Protein AF-A0A8J4BTF6-F1 (afdb_monomer_lite)

InterPro domains:
  IPR001585 Transaldolase/Fructose-6-phosphate aldolase [PF00923] (63-242)
  IPR001585 Transaldolase/Fructose-6-phosphate aldolase [PTHR10683] (125-240)
  IPR013785 Aldolase-type TIM barrel [G3DSA:3.20.20.70] (57-247)
  IPR018225 Transaldolase, active site [PS01054] (84-92)

Sequence (286 aa):
MQHQRTHSSLMRKGPPSGILFSGWTRQRARCQPCRCERGYPVASNSGLKPFEKKADPFTNLRIFVDSANVTQWELCLSTNLFYGITTNPSILEKDGQRCTLSNLNRLCRIGKELGVREMQFQAWGDSAQSMVSVALDLFGMNPNLVVVKLPCTLEGFQAAALLRESAVRVTMTAMYTSSQVLLAQSVGAEYAAPYLGRMNDAYGNNQGYKEVVQMQRILTTQKARTRLLVASIRDAFTMASLAAEVRGQVDLYAGTRQTPPRRACLKLSRRLYPHSVPRYPKLLIV

Foldseek 3Di:
DDDDDDDDDDDDDDDDDDDDDDDPDDDDDDDDDDDDDDDDDPPPDPPPDPPPPPPPPDDLEAEEEEALALVVLLVQVVVVRHQAYEYECVRCVVNVHDPDLVRLLVSVVSCVVSVHQAYEYEFDDDALVNSLVRLCSQCVSDVRHYAYEFELDPRSLSNLLVCLPPSHAYEHPQDQALVSLVSCLVSVHQEYEYQLQVNCVVVPPSVSVVRLLSNLVVCVVVVGNYEYEYHNDQDVVSVVVCVVRRPGNYYYYQDQHQDDPDPVVVVVCCVVPVPPPDPDPRGPDD

Radius of gyration: 29.01 Å; chains: 1; bounding box: 66×74×108 Å

pLDDT: mean 74.39, std 26.27, range [27.22, 98.69]

Structure (mmCIF, N/CA/C/O backbone):
data_AF-A0A8J4BTF6-F1
#
_entry.id   AF-A0A8J4BTF6-F1
#
loop_
_atom_site.group_PDB
_atom_site.id
_atom_site.type_symbol
_atom_site.label_atom_id
_atom_site.label_alt_id
_atom_site.label_comp_id
_atom_site.label_asym_id
_atom_site.label_entity_id
_atom_site.label_seq_id
_atom_site.pdbx_PDB_ins_code
_atom_site.Cartn_x
_atom_site.Cartn_y
_atom_site.Cartn_z
_atom_site.occupancy
_atom_site.B_iso_or_equiv
_atom_site.auth_seq_id
_atom_site.auth_comp_id
_atom_site.auth_asym_id
_atom_site.auth_atom_id
_atom_site.pdbx_PDB_model_num
ATOM 1 N N . MET A 1 1 ? -5.190 34.855 -70.031 1.00 43.84 1 MET A N 1
ATOM 2 C CA . MET A 1 1 ? -5.750 33.490 -69.909 1.00 43.84 1 MET A CA 1
ATOM 3 C C . MET A 1 1 ? -7.148 33.608 -69.323 1.00 43.84 1 MET A C 1
ATOM 5 O O . MET A 1 1 ? -7.372 34.501 -68.521 1.00 43.84 1 MET A O 1
ATOM 9 N N . GLN A 1 2 ? -8.079 32.832 -69.871 1.00 33.06 2 GLN A N 1
ATOM 10 C CA . GLN A 1 2 ? -9.500 33.142 -70.053 1.00 33.06 2 GLN A CA 1
ATOM 11 C C . GLN A 1 2 ? -10.411 33.131 -68.810 1.00 33.06 2 GLN A C 1
ATOM 13 O O . GLN A 1 2 ? -10.101 32.601 -67.752 1.00 33.06 2 GLN A O 1
ATOM 18 N N . HIS A 1 3 ? -11.558 33.763 -69.051 1.00 31.69 3 HIS A N 1
ATOM 19 C CA . HIS A 1 3 ? -12.723 34.116 -68.244 1.00 31.69 3 HIS A CA 1
ATOM 20 C C . HIS A 1 3 ? -13.744 32.981 -67.954 1.00 31.69 3 HIS A C 1
ATOM 22 O O . HIS A 1 3 ? -13.761 31.978 -68.656 1.00 31.69 3 HIS A O 1
ATOM 28 N N . GLN A 1 4 ? -14.699 33.314 -67.053 1.00 32.69 4 GLN A N 1
ATOM 29 C CA . GLN A 1 4 ? -16.122 32.877 -66.928 1.00 32.69 4 GLN A CA 1
ATOM 30 C C . GLN A 1 4 ? -16.415 31.571 -66.153 1.00 32.69 4 GLN A C 1
ATOM 32 O O . GLN A 1 4 ? -15.872 30.524 -66.459 1.00 32.69 4 GLN A O 1
ATOM 37 N N . ARG A 1 5 ? -17.129 31.591 -65.006 1.00 34.75 5 ARG A N 1
ATOM 38 C CA . ARG A 1 5 ? -18.573 31.855 -64.714 1.00 34.75 5 ARG A CA 1
ATOM 39 C C . ARG A 1 5 ? -19.539 30.868 -65.398 1.00 34.75 5 ARG A C 1
ATOM 41 O O . ARG A 1 5 ? -19.695 30.945 -66.606 1.00 34.75 5 ARG A O 1
ATOM 48 N N . THR A 1 6 ? -20.312 30.087 -64.627 1.00 31.88 6 THR A N 1
ATOM 49 C CA . THR A 1 6 ? -21.770 30.279 -64.376 1.00 31.88 6 THR A CA 1
ATOM 50 C C . THR A 1 6 ? -22.463 29.065 -63.717 1.00 31.88 6 THR A C 1
ATOM 52 O O . THR A 1 6 ? -21.982 27.940 -63.746 1.00 31.88 6 THR A O 1
ATOM 55 N N . HIS A 1 7 ? -23.585 29.388 -63.065 1.00 30.55 7 HIS A N 1
ATOM 56 C CA . HIS A 1 7 ? -24.576 28.589 -62.336 1.00 30.55 7 HIS A CA 1
ATOM 57 C C . HIS A 1 7 ? -25.314 27.500 -63.145 1.00 30.55 7 HIS A C 1
ATOM 59 O O . HIS A 1 7 ? -25.553 27.699 -64.327 1.00 30.55 7 HIS A O 1
ATOM 65 N N . SER A 1 8 ? -25.848 26.474 -62.455 1.00 29.94 8 SER A N 1
ATOM 66 C CA . SER A 1 8 ? -27.294 26.218 -62.170 1.00 29.94 8 SER A CA 1
ATOM 67 C C . SER A 1 8 ? -27.575 24.702 -62.006 1.00 29.94 8 SER A C 1
ATOM 69 O O . SER A 1 8 ? -27.090 23.877 -62.764 1.00 29.94 8 SER A O 1
ATOM 71 N N . SER A 1 9 ? -28.084 24.273 -60.844 1.00 30.05 9 SER A N 1
ATOM 72 C CA . SER A 1 9 ? -29.482 23.888 -60.546 1.00 30.05 9 SER A CA 1
ATOM 73 C C . SER A 1 9 ? -29.988 22.592 -61.203 1.00 30.05 9 SER A C 1
ATOM 75 O O . SER A 1 9 ? -30.108 22.552 -62.419 1.00 30.05 9 SER A O 1
ATOM 77 N N . LEU A 1 10 ? -30.410 21.621 -60.377 1.00 31.31 10 LEU A N 1
ATOM 78 C CA . LEU A 1 10 ? -31.631 20.779 -60.476 1.00 31.31 10 LEU A CA 1
ATOM 79 C C . LEU A 1 10 ? -31.435 19.555 -59.555 1.00 31.31 10 LEU A C 1
ATOM 81 O O . LEU A 1 10 ? -30.601 18.699 -59.803 1.00 31.31 10 LEU A O 1
ATOM 85 N N . MET A 1 11 ? -31.963 19.590 -58.328 1.00 28.33 11 MET A N 1
ATOM 86 C CA . MET A 1 11 ? -33.276 19.044 -57.935 1.00 28.33 11 MET A CA 1
ATOM 87 C C . MET A 1 11 ? -33.410 17.514 -58.057 1.00 28.33 11 MET A C 1
ATOM 89 O O . MET A 1 11 ? -33.535 16.971 -59.145 1.00 28.33 11 MET A O 1
ATOM 93 N N . ARG A 1 12 ? -33.588 16.910 -56.871 1.00 31.47 12 ARG A N 1
ATOM 94 C CA . ARG A 1 12 ? -34.501 15.803 -56.526 1.00 31.47 12 ARG A CA 1
ATOM 95 C C . ARG A 1 12 ? -34.288 14.449 -57.212 1.00 31.47 12 ARG A C 1
ATOM 97 O O . ARG A 1 12 ? -34.621 14.268 -58.375 1.00 31.47 12 ARG A O 1
ATOM 104 N N . LYS A 1 13 ? -34.021 13.442 -56.374 1.00 31.09 13 LYS A N 1
ATOM 105 C CA . LYS A 1 1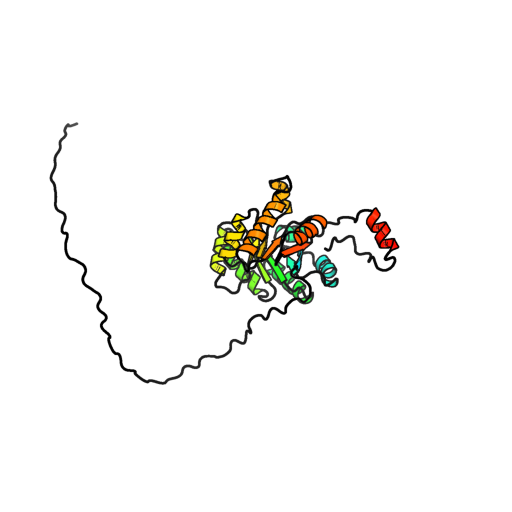3 ? -34.989 12.376 -56.037 1.00 31.09 13 LYS A CA 1
ATOM 106 C C . LYS A 1 13 ? -34.418 11.509 -54.908 1.00 31.09 13 LYS A C 1
ATOM 108 O O . LYS A 1 13 ? -33.415 10.834 -55.094 1.00 31.09 13 LYS A O 1
ATOM 113 N N . GLY A 1 14 ? -35.059 11.546 -53.742 1.00 39.50 14 GLY A N 1
ATOM 114 C CA . GLY A 1 14 ? -34.960 10.447 -52.778 1.00 39.50 14 GLY A CA 1
ATOM 115 C C . GLY A 1 14 ? -35.885 9.296 -53.193 1.00 39.50 14 GLY A C 1
ATOM 116 O O . GLY A 1 14 ? -36.802 9.518 -53.990 1.00 39.50 14 GLY A O 1
ATOM 117 N N . PRO A 1 15 ? -35.681 8.090 -52.649 1.00 33.91 15 PRO A N 1
ATOM 118 C CA . PRO A 1 15 ? -36.744 7.092 -52.555 1.00 33.91 15 PRO A CA 1
ATOM 119 C C . PRO A 1 15 ? -36.855 6.547 -51.105 1.00 33.91 15 PRO A C 1
ATOM 121 O O . PRO A 1 15 ? -36.025 6.871 -50.259 1.00 33.91 15 PRO A O 1
ATOM 124 N N . PRO A 1 16 ? -37.896 5.775 -50.761 1.00 34.75 16 PRO A N 1
ATOM 125 C CA . PRO A 1 16 ? -39.201 6.295 -50.374 1.00 34.75 16 PRO A CA 1
ATOM 126 C C . PRO A 1 16 ? -39.560 5.955 -48.914 1.00 34.75 16 PRO A C 1
ATOM 128 O O . PRO A 1 16 ? -38.991 5.069 -48.282 1.00 34.75 16 PRO A O 1
ATOM 131 N N . SER A 1 17 ? -40.555 6.671 -48.398 1.00 33.62 17 SER A N 1
ATOM 132 C CA . SER A 1 17 ? -41.272 6.395 -47.154 1.00 33.62 17 SER A CA 1
ATOM 133 C C . SER A 1 17 ? -42.341 5.300 -47.323 1.00 33.62 17 SER A C 1
ATOM 135 O O . SER A 1 17 ? -42.985 5.209 -48.365 1.00 33.62 17 SER A O 1
ATOM 137 N N . GLY A 1 18 ? -42.570 4.534 -46.245 1.00 28.58 18 GLY A N 1
ATOM 138 C CA . GLY A 1 18 ? -43.615 3.504 -46.087 1.00 28.58 18 GLY A CA 1
ATOM 139 C C . GLY A 1 18 ? -43.030 2.092 -46.215 1.00 28.58 18 GLY A C 1
ATOM 140 O O . GLY A 1 18 ? -42.505 1.746 -47.260 1.00 28.58 18 GLY A O 1
ATOM 141 N N . ILE A 1 19 ? -43.052 1.220 -45.204 1.00 31.22 19 ILE A N 1
ATOM 142 C CA . ILE A 1 19 ? -44.249 0.624 -44.597 1.00 31.22 19 ILE A CA 1
ATOM 143 C C . ILE A 1 19 ? -43.910 0.145 -43.166 1.00 31.22 19 ILE A C 1
ATOM 145 O O . ILE A 1 19 ? -43.035 -0.685 -42.956 1.00 31.22 19 ILE A O 1
ATOM 149 N N . LEU A 1 20 ? -44.605 0.754 -42.204 1.00 28.81 20 LEU A N 1
ATOM 150 C CA . LEU A 1 20 ? -45.328 0.200 -41.048 1.00 28.81 20 LEU A CA 1
ATOM 151 C C . LEU A 1 20 ? -44.855 -1.078 -40.319 1.00 28.81 20 LEU A C 1
ATOM 153 O O . LEU A 1 20 ? -44.745 -2.167 -40.875 1.00 28.81 20 LEU A O 1
ATOM 157 N N . PHE A 1 21 ? -44.780 -0.915 -38.992 1.00 35.53 21 PHE A N 1
ATOM 158 C CA . PHE A 1 21 ? -44.881 -1.933 -37.945 1.00 35.53 21 PHE A CA 1
ATOM 159 C C . PHE A 1 21 ? -45.921 -3.026 -38.248 1.00 35.53 21 PHE A C 1
ATOM 161 O O . PHE A 1 21 ? -47.097 -2.736 -38.457 1.00 35.53 21 PHE A O 1
ATOM 168 N N . SER A 1 22 ? -45.517 -4.289 -38.110 1.00 27.22 22 SER A N 1
ATOM 169 C CA . SER A 1 22 ? -46.416 -5.375 -37.710 1.00 27.22 22 SER A CA 1
ATOM 170 C C . SER A 1 22 ? -45.641 -6.436 -36.922 1.00 27.22 22 SER A C 1
ATOM 172 O O . SER A 1 22 ? -44.422 -6.559 -37.031 1.00 27.22 22 SER A O 1
ATOM 174 N N . GLY A 1 23 ? -46.348 -7.077 -35.996 1.00 28.92 23 GLY A N 1
ATOM 175 C CA . GLY A 1 23 ? -45.802 -7.648 -34.776 1.00 28.92 23 GLY A CA 1
ATOM 176 C C . GLY A 1 23 ? -44.915 -8.877 -34.944 1.00 28.92 23 GLY A C 1
ATOM 177 O O . GLY A 1 23 ? -45.207 -9.797 -35.701 1.00 28.92 23 GLY A O 1
ATOM 178 N N . TRP A 1 24 ? -43.898 -8.957 -34.089 1.00 27.22 24 TRP A N 1
ATOM 179 C CA . TRP A 1 24 ? -43.308 -10.235 -33.707 1.00 27.22 24 TRP A CA 1
ATOM 180 C C . TRP A 1 24 ? -44.270 -10.960 -32.761 1.00 27.22 24 TRP A C 1
ATOM 182 O O . TRP A 1 24 ? -44.163 -10.915 -31.536 1.00 27.22 24 TRP A O 1
ATOM 192 N N . THR A 1 25 ? -45.266 -11.614 -33.354 1.00 30.98 25 THR A N 1
ATOM 193 C CA . THR A 1 25 ? -46.064 -12.644 -32.694 1.00 30.98 25 THR A CA 1
ATOM 194 C C . THR A 1 25 ? -45.190 -13.852 -32.377 1.00 30.98 25 THR A C 1
ATOM 196 O O . THR A 1 25 ? -44.489 -14.380 -33.238 1.00 30.98 25 THR A O 1
ATOM 199 N N . ARG A 1 26 ? -45.276 -14.313 -31.124 1.00 39.88 26 ARG A N 1
ATOM 200 C CA . ARG A 1 26 ? -44.733 -15.589 -30.647 1.00 39.88 26 ARG A CA 1
ATOM 201 C C . ARG A 1 26 ? -45.144 -16.729 -31.585 1.00 39.88 26 ARG A C 1
ATOM 203 O O . ARG A 1 26 ? -46.314 -17.103 -31.600 1.00 39.88 26 ARG A O 1
ATOM 210 N N . GLN A 1 27 ? -44.183 -17.365 -32.244 1.00 31.52 27 GLN A N 1
ATOM 211 C CA . GLN A 1 27 ? -44.352 -18.730 -32.735 1.00 31.52 27 GLN A CA 1
ATOM 212 C C . GLN A 1 27 ? -43.374 -19.651 -32.009 1.00 31.52 27 GLN A C 1
ATOM 214 O O . GLN A 1 27 ? -42.157 -19.524 -32.093 1.00 31.52 27 GLN A O 1
ATOM 219 N N . ARG A 1 28 ? -43.958 -20.556 -31.217 1.00 33.53 28 ARG A N 1
ATOM 220 C CA . ARG A 1 28 ? -43.281 -21.661 -30.543 1.00 33.53 28 ARG A CA 1
ATOM 221 C C . ARG A 1 28 ? -42.855 -22.680 -31.601 1.00 33.53 28 ARG A C 1
ATOM 223 O O . ARG A 1 28 ? -43.699 -23.436 -32.073 1.00 33.53 28 ARG A O 1
ATOM 230 N N . ALA A 1 29 ? -41.566 -22.751 -31.912 1.00 32.69 29 ALA A N 1
ATOM 231 C CA . ALA A 1 29 ? -40.995 -23.937 -32.539 1.00 32.69 29 ALA A CA 1
ATOM 232 C C . ALA A 1 29 ? -40.675 -24.960 -31.436 1.00 32.69 29 ALA A C 1
ATOM 234 O O . ALA A 1 29 ? -39.840 -24.720 -30.565 1.00 32.69 29 ALA A O 1
ATOM 235 N N . ARG A 1 30 ? -41.409 -26.077 -31.431 1.00 31.38 30 ARG A N 1
ATOM 236 C CA . ARG A 1 30 ? -41.128 -27.251 -30.597 1.00 31.38 30 ARG A CA 1
ATOM 237 C C . ARG A 1 30 ? -39.957 -28.010 -31.227 1.00 31.38 30 ARG A C 1
ATOM 239 O O . ARG A 1 30 ? -40.120 -28.521 -32.328 1.00 31.38 30 ARG A O 1
ATOM 246 N N . CYS A 1 31 ? -38.840 -28.149 -30.518 1.00 28.95 31 CYS A N 1
ATOM 247 C CA . CYS A 1 31 ? -37.863 -29.205 -30.793 1.00 28.95 31 CYS A CA 1
ATOM 248 C C . CYS A 1 31 ? -37.972 -30.277 -29.703 1.00 28.95 31 CYS A C 1
ATOM 250 O O . CYS A 1 31 ? -37.887 -29.976 -28.513 1.00 28.95 31 CYS A O 1
ATOM 252 N N . GLN A 1 32 ? -38.225 -31.515 -30.130 1.00 34.59 32 GLN A N 1
ATOM 253 C CA . GLN A 1 32 ? -38.221 -32.724 -29.304 1.00 34.59 32 GLN A CA 1
ATOM 254 C C . GLN A 1 32 ? -36.780 -33.155 -28.945 1.00 34.59 32 GLN A C 1
ATOM 256 O O . GLN A 1 32 ? -35.839 -32.749 -29.628 1.00 34.59 32 GLN A O 1
ATOM 261 N N . PRO A 1 33 ? -36.586 -33.953 -27.875 1.00 38.56 33 PRO A N 1
ATOM 262 C CA . PRO A 1 33 ? -35.275 -34.184 -27.274 1.00 38.56 33 PRO A CA 1
ATOM 263 C C . PRO A 1 33 ? -34.538 -35.376 -27.903 1.00 38.56 33 PRO A C 1
ATOM 265 O O . PRO A 1 33 ? -35.035 -36.501 -27.877 1.00 38.56 33 PRO A O 1
ATOM 268 N N . CYS A 1 34 ? -33.311 -35.162 -28.384 1.00 28.53 34 CYS A N 1
ATOM 269 C CA . CYS A 1 34 ? -32.401 -36.252 -28.739 1.00 28.53 34 CYS A CA 1
ATOM 270 C C . CYS A 1 34 ? -31.511 -36.613 -27.543 1.00 28.53 34 CYS A C 1
ATOM 272 O O . CYS A 1 34 ? -30.666 -35.827 -27.116 1.00 28.53 34 CYS A O 1
ATOM 274 N N . ARG A 1 35 ? -31.706 -37.829 -27.018 1.00 33.00 35 ARG A N 1
ATOM 275 C CA . ARG A 1 35 ? -30.757 -38.534 -26.150 1.00 33.00 35 ARG A CA 1
ATOM 276 C C . ARG A 1 35 ? -29.542 -38.959 -26.974 1.00 33.00 35 ARG A C 1
ATOM 278 O O . ARG A 1 35 ? -29.686 -39.755 -27.896 1.00 33.00 35 ARG A O 1
ATOM 285 N N . CYS A 1 36 ? -28.352 -38.542 -26.565 1.00 29.98 36 CYS A N 1
ATOM 286 C CA . CYS A 1 36 ? -27.150 -39.348 -26.747 1.00 29.98 36 CYS A CA 1
ATOM 287 C C . CYS A 1 36 ? -26.185 -39.082 -25.588 1.00 29.98 36 CYS A C 1
ATOM 289 O O . CYS A 1 36 ? -25.495 -38.067 -25.527 1.00 29.98 36 CYS A O 1
ATOM 291 N N . GLU A 1 37 ? -26.187 -40.017 -24.644 1.00 33.56 37 GLU A N 1
ATOM 292 C CA . GLU A 1 37 ? -25.167 -40.182 -23.620 1.00 33.56 37 GLU A CA 1
ATOM 293 C C . GLU A 1 37 ? -23.848 -40.565 -24.299 1.00 33.56 37 GLU A C 1
ATOM 295 O O . GLU A 1 37 ? -23.763 -41.586 -24.977 1.00 33.56 37 GLU A O 1
ATOM 300 N N . ARG A 1 38 ? -22.815 -39.742 -24.122 1.00 35.44 38 ARG A N 1
ATOM 301 C CA . ARG A 1 38 ? -21.409 -40.159 -24.135 1.00 35.44 38 ARG A CA 1
ATOM 302 C C . ARG A 1 38 ? -20.639 -39.156 -23.284 1.00 35.44 38 ARG A C 1
ATOM 304 O O . ARG A 1 38 ? -20.430 -38.012 -23.677 1.00 35.44 38 ARG A O 1
ATOM 311 N N . GLY A 1 39 ? -20.342 -39.583 -22.059 1.00 29.70 39 GLY A N 1
ATOM 312 C CA . GLY A 1 39 ? -19.683 -38.783 -21.040 1.00 29.70 39 GLY A CA 1
ATOM 313 C C . GLY A 1 39 ? -18.252 -38.430 -21.427 1.00 29.70 39 GLY A C 1
ATOM 314 O O . GLY A 1 39 ? -17.450 -39.304 -21.743 1.00 29.70 39 GLY A O 1
ATOM 315 N N . TYR A 1 40 ? -17.940 -37.142 -21.337 1.00 29.19 40 TYR A N 1
ATOM 316 C CA . TYR A 1 40 ? -16.583 -36.673 -21.097 1.00 29.19 40 TYR A CA 1
ATOM 317 C C . TYR A 1 40 ? -16.443 -36.427 -19.592 1.00 29.19 40 TYR A C 1
ATOM 319 O O . TYR A 1 40 ? -17.344 -35.824 -19.000 1.00 29.19 40 TYR A O 1
ATOM 327 N N . PRO A 1 41 ? -15.368 -36.902 -18.943 1.00 33.62 41 PRO A N 1
ATOM 328 C CA . PRO A 1 41 ? -15.199 -36.720 -17.513 1.00 33.62 41 PRO A CA 1
ATOM 329 C C . PRO A 1 41 ? -15.003 -35.232 -17.217 1.00 33.62 41 PRO A C 1
ATOM 331 O O . PRO A 1 41 ? -13.996 -34.629 -17.587 1.00 33.62 41 PRO A O 1
ATOM 334 N N . VAL A 1 42 ? -15.981 -34.640 -16.532 1.00 34.81 42 VAL A N 1
ATOM 335 C CA . VAL A 1 42 ? -15.801 -33.372 -15.831 1.00 34.81 42 VAL A CA 1
ATOM 336 C C . VAL A 1 42 ? -14.800 -33.662 -14.721 1.00 34.81 42 VAL A C 1
ATOM 338 O O . VAL A 1 42 ? -15.120 -34.368 -13.766 1.00 34.81 42 VAL A O 1
ATOM 341 N N . ALA A 1 43 ? -13.573 -33.166 -14.870 1.00 34.62 43 ALA A N 1
ATOM 342 C CA . ALA A 1 43 ? -12.601 -33.157 -13.791 1.00 34.62 43 ALA A CA 1
ATOM 343 C C . ALA A 1 43 ? -13.162 -32.290 -12.655 1.00 34.62 43 ALA A C 1
ATOM 345 O O . ALA A 1 43 ? -13.077 -31.064 -12.658 1.00 34.62 43 ALA A O 1
ATOM 346 N N . SER A 1 44 ? -13.810 -32.958 -11.709 1.00 37.88 44 SER A N 1
ATOM 347 C CA . SER A 1 44 ? -14.215 -32.420 -10.424 1.00 37.88 44 SER A CA 1
ATOM 348 C C . SER A 1 44 ? -12.983 -32.100 -9.578 1.00 37.88 44 SER A C 1
ATOM 350 O O . SER A 1 44 ? -12.048 -32.897 -9.520 1.00 37.88 44 SER A O 1
ATOM 352 N N . ASN A 1 45 ? -13.064 -30.988 -8.846 1.00 38.44 45 ASN A N 1
ATOM 353 C CA . ASN A 1 45 ? -12.167 -30.555 -7.773 1.00 38.44 45 ASN A CA 1
ATOM 354 C C . ASN A 1 45 ? -10.765 -30.078 -8.186 1.00 38.44 45 ASN A C 1
ATOM 356 O O . ASN A 1 45 ? -9.753 -30.688 -7.845 1.00 38.44 45 ASN A O 1
ATOM 360 N N . SER A 1 46 ? -10.681 -28.857 -8.725 1.00 38.72 46 SER A N 1
ATOM 361 C CA . SER A 1 46 ? -9.567 -27.982 -8.345 1.00 38.72 46 SER A CA 1
ATOM 362 C C . SER A 1 46 ? -9.716 -27.674 -6.851 1.00 38.72 46 SER A C 1
ATOM 364 O O . SER A 1 46 ? -10.524 -26.833 -6.463 1.00 38.72 46 SER A O 1
ATOM 366 N N . GLY A 1 47 ? -8.984 -28.404 -6.008 1.00 33.97 47 GLY A N 1
ATOM 367 C CA . GLY A 1 47 ? -8.987 -28.311 -4.543 1.00 33.97 47 GLY A CA 1
ATOM 368 C C . GLY A 1 47 ? -8.479 -26.986 -3.957 1.00 33.97 47 GLY A C 1
ATOM 369 O O . GLY A 1 47 ? -7.866 -26.983 -2.893 1.00 33.97 47 GLY A O 1
ATOM 370 N N . LEU A 1 48 ? -8.729 -25.856 -4.613 1.00 34.72 48 LEU A N 1
ATOM 371 C CA . LEU A 1 48 ? -8.577 -24.539 -4.016 1.00 34.72 48 LEU A CA 1
ATOM 372 C C . LEU A 1 48 ? -9.878 -24.208 -3.291 1.00 34.72 48 LEU A C 1
ATOM 374 O O . LEU A 1 48 ? -10.849 -23.737 -3.882 1.00 34.72 48 LEU A O 1
ATOM 378 N N . LYS A 1 49 ? -9.898 -24.496 -1.987 1.00 30.03 49 LYS A N 1
ATOM 379 C CA . LYS A 1 49 ? -10.930 -23.962 -1.098 1.00 30.03 49 LYS A CA 1
ATOM 380 C C . LYS A 1 49 ? -10.946 -22.431 -1.238 1.00 30.03 49 LYS A C 1
ATOM 382 O O . LYS A 1 49 ? -9.866 -21.837 -1.310 1.00 30.03 49 LYS A O 1
ATOM 387 N N . PRO A 1 50 ? -12.125 -21.784 -1.245 1.00 35.75 50 PRO A N 1
ATOM 388 C CA . PRO A 1 50 ? -12.212 -20.340 -1.076 1.00 35.75 50 PRO A CA 1
ATOM 389 C C . PRO A 1 50 ? -11.361 -19.926 0.126 1.00 35.75 50 PRO A C 1
ATOM 391 O O . PRO A 1 50 ? -11.368 -20.616 1.147 1.00 35.75 50 PRO A O 1
ATOM 394 N N . PHE A 1 51 ? -10.610 -18.834 -0.002 1.00 44.34 51 PHE A N 1
ATOM 395 C CA . PHE A 1 51 ? -9.814 -18.288 1.092 1.00 44.34 51 PHE A CA 1
ATOM 396 C C . PHE A 1 51 ? -10.738 -17.954 2.272 1.00 44.34 51 PHE A C 1
ATOM 398 O O . PHE A 1 51 ? -11.401 -16.915 2.290 1.00 44.34 51 PHE A O 1
ATOM 405 N N . GLU A 1 52 ? -10.817 -18.855 3.251 1.00 36.03 52 GLU A N 1
ATOM 406 C CA . GLU A 1 52 ? -11.488 -18.594 4.517 1.00 36.03 52 GLU A CA 1
ATOM 407 C C . GLU A 1 52 ? -10.645 -17.586 5.290 1.00 36.03 52 GLU A C 1
ATOM 409 O O . GLU A 1 52 ? -9.619 -17.900 5.899 1.00 36.03 52 GLU A O 1
ATOM 414 N N . LYS A 1 53 ? -11.091 -16.331 5.233 1.00 43.97 53 LYS A N 1
ATOM 415 C CA . LYS A 1 53 ? -10.569 -15.226 6.026 1.00 43.97 53 LYS A CA 1
ATOM 416 C C . LYS A 1 53 ? -10.845 -15.566 7.495 1.00 43.97 53 LYS A C 1
ATOM 418 O O . LYS A 1 53 ? -11.933 -15.287 7.991 1.00 43.97 53 LYS A O 1
ATOM 423 N N . LYS A 1 54 ? -9.893 -16.206 8.191 1.00 39.72 54 LYS A N 1
ATOM 424 C CA . LYS A 1 54 ? -9.950 -16.324 9.656 1.00 39.72 54 LYS A CA 1
ATOM 425 C C . LYS A 1 54 ? -10.128 -14.908 10.199 1.00 39.72 54 LYS A C 1
ATOM 427 O O . LYS A 1 54 ? -9.279 -14.050 9.958 1.00 39.72 54 LYS A O 1
ATOM 432 N N . ALA A 1 55 ? -11.271 -14.651 10.831 1.00 42.06 55 ALA A N 1
ATOM 433 C CA . ALA A 1 55 ? -11.555 -13.365 11.443 1.00 42.06 55 ALA A CA 1
ATOM 434 C C . ALA A 1 55 ? -10.449 -13.073 12.464 1.00 42.06 55 ALA A C 1
ATOM 436 O O . ALA A 1 55 ? -10.207 -13.887 13.354 1.00 42.06 55 ALA A O 1
ATOM 437 N N . ASP A 1 56 ? -9.749 -11.954 12.280 1.00 48.59 56 ASP A N 1
ATOM 438 C CA . ASP A 1 56 ? -8.753 -11.471 13.232 1.00 48.59 56 ASP A CA 1
ATOM 439 C C . ASP A 1 56 ? -9.510 -11.058 14.510 1.00 48.59 56 ASP A C 1
ATOM 441 O O . ASP A 1 56 ? -10.386 -10.190 14.427 1.00 48.59 56 ASP A O 1
ATOM 445 N N . PRO A 1 57 ? -9.294 -11.721 15.661 1.00 45.03 57 PRO A N 1
ATOM 446 C CA . PRO A 1 57 ? -10.199 -11.607 16.802 1.00 45.03 57 PRO A CA 1
ATOM 447 C C . PRO A 1 57 ? -10.077 -10.288 17.577 1.00 45.03 57 PRO A C 1
ATOM 449 O O . PRO A 1 57 ? -10.837 -10.078 18.521 1.00 45.03 57 PRO A O 1
ATOM 452 N N . PHE A 1 58 ? -9.183 -9.372 17.192 1.00 47.09 58 PHE A N 1
ATOM 453 C CA . PHE A 1 58 ? -8.970 -8.130 17.931 1.00 47.09 58 PHE A CA 1
ATOM 454 C C . PHE A 1 58 ? -8.857 -6.921 16.986 1.00 47.09 58 PHE A C 1
ATOM 456 O O . PHE A 1 58 ? -7.788 -6.569 16.505 1.00 47.09 58 PHE A O 1
ATOM 463 N N . THR A 1 59 ? -9.994 -6.236 16.806 1.00 56.44 59 THR A N 1
ATOM 464 C CA . THR A 1 59 ? -10.193 -4.930 16.137 1.00 56.44 59 THR A CA 1
ATOM 465 C C . THR A 1 59 ? -10.254 -4.921 14.597 1.00 56.44 59 THR A C 1
ATOM 467 O O . THR A 1 59 ? -9.574 -5.659 13.898 1.00 56.44 59 THR A O 1
ATOM 470 N N . ASN A 1 60 ? -11.097 -4.039 14.041 1.00 70.25 60 ASN A N 1
ATOM 471 C CA . ASN A 1 60 ? -11.213 -3.792 12.592 1.00 70.25 60 ASN A CA 1
ATOM 472 C C . ASN A 1 60 ? -9.997 -3.051 11.987 1.00 70.25 60 ASN A C 1
ATOM 474 O O . ASN A 1 60 ? -10.008 -2.780 10.781 1.00 70.25 60 ASN A O 1
ATOM 478 N N . LEU A 1 61 ? -8.996 -2.717 12.808 1.00 78.50 61 LEU A N 1
ATOM 479 C CA . LEU A 1 61 ? -7.811 -1.934 12.468 1.00 78.50 61 LEU A CA 1
ATOM 480 C C . LEU A 1 61 ? -6.623 -2.863 12.216 1.00 78.50 61 LEU A C 1
ATOM 482 O O . LEU A 1 61 ? -6.287 -3.681 13.067 1.00 78.50 61 LEU A O 1
ATOM 486 N N . ARG A 1 62 ? -5.952 -2.705 11.073 1.00 87.56 62 ARG A N 1
ATOM 487 C CA . ARG A 1 62 ? -4.678 -3.379 10.801 1.00 87.56 62 ARG A CA 1
ATOM 488 C C . ARG A 1 62 ? -3.576 -2.352 10.666 1.00 87.56 62 ARG A C 1
ATOM 490 O O . ARG A 1 62 ? -3.744 -1.321 10.013 1.00 87.56 62 ARG A O 1
ATOM 497 N N . ILE A 1 63 ? -2.430 -2.668 11.250 1.00 86.50 63 ILE A N 1
ATOM 498 C CA . ILE A 1 63 ? -1.267 -1.789 11.218 1.00 86.50 63 ILE A CA 1
ATOM 499 C C . ILE A 1 63 ? -0.176 -2.443 10.381 1.00 86.50 63 ILE A C 1
ATOM 501 O O . ILE A 1 63 ? 0.145 -3.619 10.564 1.00 86.50 63 ILE A O 1
ATOM 505 N N . PHE A 1 64 ? 0.367 -1.686 9.433 1.00 91.50 64 PHE A N 1
ATOM 506 C CA . PHE A 1 64 ? 1.385 -2.150 8.498 1.00 91.50 64 PHE A CA 1
ATOM 507 C C . PHE A 1 64 ? 2.734 -1.480 8.768 1.00 91.50 64 PHE A C 1
ATOM 509 O O . PHE A 1 64 ? 2.801 -0.286 9.076 1.00 91.50 64 PHE A O 1
ATOM 516 N N . VAL A 1 65 ? 3.811 -2.250 8.613 1.00 90.88 65 VAL A N 1
ATOM 517 C CA . VAL A 1 65 ? 5.190 -1.748 8.631 1.00 90.88 65 VAL A CA 1
ATOM 518 C C . VAL A 1 65 ? 5.537 -1.210 7.244 1.00 90.88 65 VAL A C 1
ATOM 520 O O . VAL A 1 65 ? 5.545 -1.968 6.275 1.00 90.88 65 VAL A O 1
ATOM 523 N N . ASP A 1 66 ? 5.867 0.079 7.144 1.00 90.38 66 ASP A N 1
ATOM 524 C CA . ASP A 1 66 ? 6.241 0.717 5.873 1.00 90.38 66 ASP A CA 1
ATOM 525 C C . ASP A 1 66 ? 7.767 0.740 5.691 1.00 90.38 66 ASP A C 1
ATOM 527 O O . ASP A 1 66 ? 8.434 1.751 5.925 1.00 90.38 66 ASP A O 1
ATOM 531 N N . SER A 1 67 ? 8.339 -0.417 5.350 1.00 92.44 67 SER A N 1
ATOM 532 C CA . SER A 1 67 ? 9.788 -0.608 5.221 1.00 92.44 67 SER A CA 1
ATOM 533 C C . SER A 1 67 ? 10.123 -1.796 4.317 1.00 92.44 67 SER A C 1
ATOM 535 O O . SER A 1 67 ? 9.354 -2.749 4.223 1.00 92.44 67 SER A O 1
ATOM 537 N N . ALA A 1 68 ? 11.305 -1.769 3.702 1.00 95.12 68 ALA A N 1
ATOM 538 C CA . ALA A 1 68 ? 11.959 -2.905 3.060 1.00 95.12 68 ALA A CA 1
ATOM 539 C C . ALA A 1 68 ? 13.226 -3.385 3.809 1.00 95.12 68 ALA A C 1
ATOM 541 O O . ALA A 1 68 ? 14.014 -4.166 3.272 1.00 95.12 68 ALA A O 1
ATOM 542 N N . ASN A 1 69 ? 13.430 -2.927 5.047 1.00 93.62 69 ASN A N 1
ATOM 543 C CA . ASN A 1 69 ? 14.517 -3.337 5.928 1.00 93.62 69 ASN A CA 1
ATOM 544 C C . ASN A 1 69 ? 14.098 -4.554 6.768 1.00 93.62 69 ASN A C 1
ATOM 546 O O . ASN A 1 69 ? 13.280 -4.449 7.681 1.00 93.62 69 ASN A O 1
ATOM 550 N N . VAL A 1 70 ? 14.719 -5.702 6.496 1.00 95.06 70 VAL A N 1
ATOM 551 C CA . VAL A 1 70 ? 14.400 -6.982 7.152 1.00 95.06 70 VAL A CA 1
ATOM 552 C C . VAL A 1 70 ? 14.611 -6.939 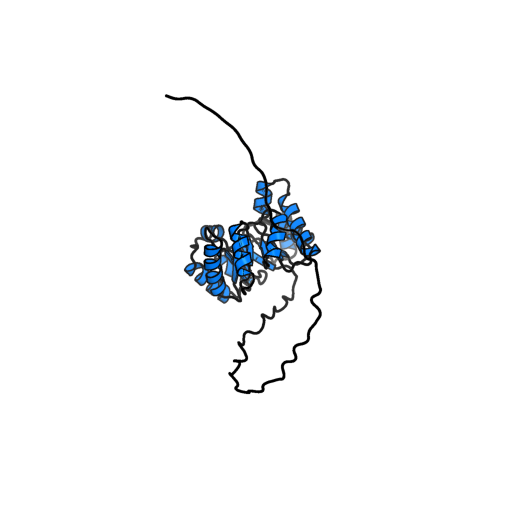8.670 1.00 95.06 70 VAL A C 1
ATOM 554 O O . VAL A 1 70 ? 13.781 -7.458 9.407 1.00 95.06 70 VAL A O 1
ATOM 557 N N . THR A 1 71 ? 15.637 -6.245 9.168 1.00 92.88 71 THR A N 1
ATOM 558 C CA . THR A 1 71 ? 15.858 -6.097 10.618 1.00 92.88 71 THR A CA 1
ATOM 559 C C . THR A 1 71 ? 14.726 -5.312 11.288 1.00 92.88 71 THR A C 1
ATOM 561 O O . THR A 1 71 ? 14.348 -5.594 12.425 1.00 92.88 71 THR A O 1
ATOM 564 N N . GLN A 1 72 ? 14.138 -4.333 10.590 1.00 89.00 72 GLN A N 1
ATOM 565 C CA . GLN A 1 72 ? 12.949 -3.639 11.095 1.00 89.00 72 GLN A CA 1
ATOM 566 C C . GLN A 1 72 ? 11.726 -4.554 11.093 1.00 89.00 72 GLN A C 1
ATOM 568 O O . GLN A 1 72 ? 10.918 -4.469 12.016 1.00 89.00 72 GLN A O 1
ATOM 573 N N . TRP A 1 73 ? 11.595 -5.433 10.096 1.00 93.25 73 TRP A N 1
ATOM 574 C CA . TRP A 1 73 ? 10.517 -6.419 10.050 1.00 93.25 73 TRP A CA 1
ATOM 575 C C . TRP A 1 73 ? 10.591 -7.369 11.239 1.00 93.25 73 TRP A C 1
ATOM 577 O O . TRP A 1 73 ? 9.599 -7.509 11.942 1.00 93.25 73 TRP A O 1
ATOM 587 N N . GLU A 1 74 ? 11.760 -7.948 11.513 1.00 90.12 74 GLU A N 1
ATOM 588 C CA . GLU A 1 74 ? 11.984 -8.840 12.658 1.00 90.12 74 GLU A CA 1
ATOM 589 C C . GLU A 1 74 ? 11.585 -8.172 13.978 1.00 90.12 74 GLU A C 1
ATOM 591 O O . GLU A 1 74 ? 10.797 -8.724 14.751 1.00 90.12 74 GLU A O 1
ATOM 596 N N . LEU A 1 75 ? 12.056 -6.939 14.206 1.00 89.06 75 LEU A N 1
ATOM 597 C CA . LEU A 1 75 ? 11.717 -6.179 15.406 1.00 89.06 75 LEU A CA 1
ATOM 598 C C . LEU A 1 75 ? 10.207 -5.928 15.507 1.00 89.06 75 LEU A C 1
ATOM 600 O O . LEU A 1 75 ? 9.613 -6.192 16.549 1.00 89.06 75 LEU A O 1
ATOM 604 N N . CYS A 1 76 ? 9.582 -5.426 14.442 1.00 86.44 76 CYS A N 1
ATOM 605 C CA . CYS A 1 76 ? 8.165 -5.074 14.449 1.00 86.44 76 CYS A CA 1
ATOM 606 C C . CYS A 1 76 ? 7.277 -6.313 14.604 1.00 86.44 76 CYS A C 1
ATOM 608 O O . CYS A 1 76 ? 6.413 -6.349 15.478 1.00 86.44 76 CYS A O 1
ATOM 610 N N . LEU A 1 77 ? 7.499 -7.349 13.799 1.00 85.81 77 LEU A N 1
ATOM 611 C CA . LEU A 1 77 ? 6.664 -8.550 13.776 1.00 85.81 77 LEU A CA 1
ATOM 612 C C . LEU A 1 77 ? 6.765 -9.346 15.082 1.00 85.81 77 LEU A C 1
ATOM 614 O O . LEU A 1 77 ? 5.757 -9.886 15.526 1.00 85.81 77 LEU A O 1
ATOM 618 N N . SER A 1 78 ? 7.919 -9.323 15.764 1.00 87.31 78 SER A N 1
ATOM 619 C CA . SER A 1 78 ? 8.079 -9.963 17.083 1.00 87.31 78 SER A CA 1
ATOM 620 C C . SER A 1 78 ? 7.128 -9.421 18.162 1.00 87.31 78 SER A C 1
ATOM 622 O O . SER A 1 78 ? 6.867 -10.097 19.156 1.00 87.31 78 SER A O 1
ATOM 624 N N . THR A 1 79 ? 6.570 -8.220 17.968 1.00 84.81 79 THR A N 1
ATOM 625 C CA . THR A 1 79 ? 5.608 -7.617 18.904 1.00 84.81 79 THR A CA 1
ATOM 626 C C . THR A 1 79 ? 4.189 -8.172 18.772 1.00 84.81 79 THR A C 1
ATOM 628 O O . THR A 1 79 ? 3.369 -7.928 19.652 1.00 84.81 79 THR A O 1
ATOM 631 N N . ASN A 1 80 ? 3.878 -8.888 17.682 1.00 84.31 80 ASN A N 1
ATOM 632 C CA . ASN A 1 80 ? 2.525 -9.310 17.294 1.00 84.31 80 ASN A CA 1
ATOM 633 C C . ASN A 1 80 ? 1.506 -8.165 17.089 1.00 84.31 80 ASN A C 1
ATOM 635 O O . ASN A 1 80 ? 0.309 -8.427 16.984 1.00 84.31 80 ASN A O 1
ATOM 639 N N . LEU A 1 81 ? 1.959 -6.908 16.999 1.00 83.19 81 LEU A N 1
ATOM 640 C CA . LEU A 1 81 ? 1.093 -5.743 16.761 1.00 83.19 81 LEU A CA 1
ATOM 641 C C . 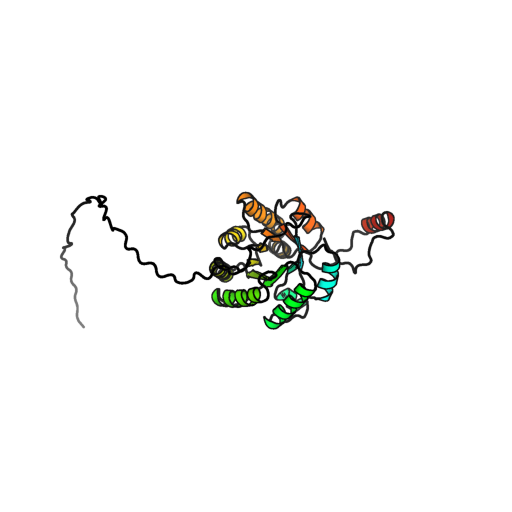LEU A 1 81 ? 0.837 -5.489 15.269 1.00 83.19 81 LEU A C 1
ATOM 643 O O . LEU A 1 81 ? -0.205 -4.964 14.884 1.00 83.19 81 LEU A O 1
ATOM 647 N N . PHE A 1 82 ? 1.784 -5.874 14.414 1.00 86.19 82 PHE A N 1
ATOM 648 C CA . PHE A 1 82 ? 1.740 -5.576 12.987 1.00 86.19 82 PHE A CA 1
ATOM 649 C C . PHE A 1 82 ? 1.095 -6.694 12.181 1.00 86.19 82 PHE A C 1
ATOM 651 O O . PHE A 1 82 ? 1.437 -7.867 12.310 1.00 86.19 82 PHE A O 1
ATOM 658 N N . TYR A 1 83 ? 0.175 -6.311 11.302 1.00 89.25 83 TYR A N 1
ATOM 659 C CA . TYR A 1 83 ? -0.530 -7.225 10.415 1.00 89.25 83 TYR A CA 1
ATOM 660 C C . TYR A 1 83 ? 0.288 -7.568 9.169 1.00 89.25 83 TYR A C 1
ATOM 662 O O . TYR A 1 83 ? 0.320 -8.724 8.746 1.00 89.25 83 TYR A O 1
ATOM 670 N N . GLY A 1 84 ? 0.940 -6.574 8.569 1.00 92.81 84 GLY A N 1
ATOM 671 C CA . GLY A 1 84 ? 1.584 -6.740 7.275 1.00 92.81 84 GLY A CA 1
ATOM 672 C C . GLY A 1 84 ? 2.722 -5.768 7.023 1.00 92.81 84 GLY A C 1
ATOM 673 O O . GLY A 1 84 ? 3.068 -4.939 7.865 1.00 92.81 84 GLY A O 1
ATOM 674 N N . ILE A 1 85 ? 3.286 -5.874 5.827 1.00 95.38 85 ILE A N 1
ATOM 675 C CA . ILE A 1 85 ? 4.362 -5.021 5.335 1.00 95.38 85 ILE A CA 1
ATOM 676 C C . ILE A 1 85 ? 3.905 -4.338 4.059 1.00 95.38 85 ILE A C 1
ATOM 678 O O . ILE A 1 85 ? 3.269 -4.933 3.190 1.00 95.38 85 ILE A O 1
ATOM 682 N N . THR A 1 86 ? 4.293 -3.089 3.906 1.00 95.56 86 THR A N 1
ATOM 683 C CA . THR A 1 86 ? 4.103 -2.340 2.678 1.00 95.56 86 THR A CA 1
ATOM 684 C C . THR A 1 86 ? 5.429 -1.797 2.196 1.00 95.56 86 THR A C 1
ATOM 686 O O . THR A 1 86 ? 6.282 -1.369 2.969 1.00 95.56 86 THR A O 1
ATOM 689 N N . THR A 1 87 ? 5.594 -1.788 0.881 1.00 94.50 87 THR A N 1
ATOM 690 C CA . THR A 1 87 ? 6.746 -1.166 0.236 1.00 94.50 87 THR A CA 1
ATOM 691 C C . THR A 1 87 ? 6.289 -0.272 -0.911 1.00 94.50 87 THR A C 1
ATOM 693 O O . THR A 1 87 ? 5.110 -0.208 -1.288 1.00 94.50 87 THR A O 1
ATOM 696 N N . ASN A 1 88 ? 7.237 0.475 -1.451 1.00 93.44 88 ASN A N 1
ATOM 697 C CA . ASN A 1 88 ? 7.153 1.167 -2.728 1.00 93.44 88 ASN A CA 1
ATOM 698 C C . ASN A 1 88 ? 8.595 1.429 -3.211 1.00 93.44 88 ASN A C 1
ATOM 700 O O . ASN A 1 88 ? 9.526 1.243 -2.419 1.00 93.44 88 ASN A O 1
ATOM 704 N N . PRO A 1 89 ? 8.807 1.866 -4.465 1.00 93.81 89 PRO A N 1
ATOM 705 C CA . PRO A 1 89 ? 10.148 2.105 -4.997 1.00 93.81 89 PRO A CA 1
ATOM 706 C C . PRO A 1 89 ? 11.014 3.026 -4.126 1.00 93.81 89 PRO A C 1
ATOM 708 O O . PRO A 1 89 ? 12.163 2.693 -3.856 1.00 93.81 89 PRO A O 1
ATOM 711 N N . SER A 1 90 ? 10.457 4.121 -3.597 1.00 90.94 90 SER A N 1
ATOM 712 C CA . SER A 1 90 ? 11.203 5.055 -2.739 1.00 90.94 90 SER A CA 1
ATOM 713 C C . SER A 1 90 ? 11.595 4.450 -1.384 1.00 90.94 90 SER A C 1
ATOM 715 O O . SER A 1 90 ? 12.641 4.786 -0.838 1.00 90.94 90 SER A O 1
ATOM 717 N N . ILE A 1 91 ? 10.771 3.563 -0.817 1.00 91.69 91 ILE A N 1
ATOM 718 C CA . ILE A 1 91 ? 11.104 2.842 0.424 1.00 91.69 91 ILE A CA 1
ATOM 719 C C . ILE A 1 91 ? 12.191 1.805 0.169 1.00 91.69 91 ILE A C 1
ATOM 721 O O . ILE A 1 91 ? 13.120 1.702 0.964 1.00 91.69 91 ILE A O 1
ATOM 725 N N . LEU A 1 92 ? 12.090 1.063 -0.938 1.00 96.00 92 LEU A N 1
ATOM 726 C CA . LEU A 1 92 ? 13.111 0.097 -1.341 1.00 96.00 92 LEU A CA 1
ATOM 727 C C . LEU A 1 92 ? 14.466 0.791 -1.477 1.00 96.00 92 LEU A C 1
ATOM 729 O O . LEU A 1 92 ? 15.429 0.360 -0.854 1.00 96.00 92 LEU A O 1
ATOM 733 N N . GLU A 1 93 ? 14.512 1.907 -2.202 1.00 95.62 93 GLU A N 1
ATOM 734 C CA . GLU A 1 93 ? 15.719 2.716 -2.367 1.00 95.62 93 GLU A CA 1
ATOM 735 C C . GLU A 1 93 ? 16.288 3.187 -1.022 1.00 95.62 93 GLU A C 1
ATOM 737 O O . GLU A 1 93 ? 17.460 2.950 -0.730 1.00 95.62 93 GLU A O 1
ATOM 742 N N . LYS A 1 94 ? 15.448 3.789 -0.170 1.00 93.81 94 LYS A N 1
ATOM 743 C CA . LYS A 1 94 ? 15.852 4.272 1.158 1.00 93.81 94 LYS A CA 1
ATOM 744 C C . LYS A 1 94 ? 16.436 3.162 2.039 1.00 93.81 94 LYS A C 1
ATOM 746 O O . LYS A 1 94 ? 17.377 3.415 2.787 1.00 93.81 94 LYS A O 1
ATOM 751 N N . ASP A 1 95 ? 15.887 1.954 1.951 1.00 94.56 95 ASP A N 1
ATOM 752 C CA . ASP A 1 95 ? 16.320 0.794 2.734 1.00 94.56 95 ASP A CA 1
ATOM 753 C C . ASP A 1 95 ? 17.399 -0.044 2.010 1.00 94.56 95 ASP A C 1
ATOM 755 O O . ASP A 1 95 ? 17.710 -1.161 2.429 1.00 94.56 95 ASP A O 1
ATOM 759 N N . GLY A 1 96 ? 17.989 0.480 0.927 1.00 96.50 96 GLY A N 1
ATOM 760 C CA . GLY A 1 96 ? 19.103 -0.146 0.206 1.00 96.50 96 GLY A CA 1
ATOM 761 C C . GLY A 1 96 ? 18.719 -1.389 -0.607 1.00 96.50 96 GLY A C 1
ATOM 762 O O . GLY A 1 96 ? 19.573 -2.214 -0.929 1.00 96.50 96 GLY A O 1
ATOM 763 N N . GLN A 1 97 ? 17.439 -1.552 -0.934 1.00 97.12 97 GLN A N 1
ATOM 764 C CA . GLN A 1 97 ? 16.897 -2.661 -1.712 1.00 97.12 97 GLN A CA 1
ATOM 765 C C . GLN A 1 97 ? 16.697 -2.258 -3.177 1.00 97.12 97 GLN A C 1
ATOM 767 O O . GLN A 1 97 ? 16.094 -1.233 -3.489 1.00 97.12 97 GLN A O 1
ATOM 772 N N . ARG A 1 98 ? 17.140 -3.104 -4.114 1.00 96.81 98 ARG A N 1
ATOM 773 C CA . ARG A 1 98 ? 16.867 -2.886 -5.544 1.00 96.81 98 ARG A CA 1
ATOM 774 C C . ARG A 1 98 ? 15.402 -3.186 -5.866 1.00 96.81 98 ARG A C 1
ATOM 776 O O . ARG A 1 98 ? 14.869 -4.208 -5.431 1.00 96.81 98 ARG A O 1
ATOM 783 N N . CYS A 1 99 ? 14.781 -2.337 -6.682 1.00 96.56 99 CYS A N 1
ATOM 784 C CA . CYS A 1 99 ? 13.424 -2.544 -7.187 1.00 96.56 99 CYS A CA 1
ATOM 785 C C . CYS A 1 99 ? 13.447 -3.474 -8.412 1.00 96.56 99 CYS A C 1
ATOM 787 O O . CYS A 1 99 ? 13.437 -3.024 -9.553 1.00 96.56 99 CYS A O 1
ATOM 789 N N . THR A 1 100 ? 13.552 -4.784 -8.174 1.00 97.88 100 THR A N 1
ATOM 790 C CA . THR A 1 100 ? 13.509 -5.820 -9.221 1.00 97.88 100 THR A CA 1
ATOM 791 C C . THR A 1 100 ? 12.628 -6.982 -8.780 1.00 97.88 100 THR A C 1
ATOM 793 O O . THR A 1 100 ? 12.570 -7.293 -7.590 1.00 97.88 100 THR A O 1
ATOM 796 N N . LEU A 1 101 ? 11.988 -7.680 -9.727 1.00 98.12 101 LEU A N 1
ATOM 797 C CA . LEU A 1 101 ? 11.141 -8.843 -9.418 1.00 98.12 101 LEU A CA 1
ATOM 798 C C . LEU A 1 101 ? 11.890 -9.914 -8.609 1.00 98.12 101 LEU A C 1
ATOM 800 O O . LEU A 1 101 ? 11.350 -10.444 -7.643 1.00 98.12 101 LEU A O 1
ATOM 804 N N . SER A 1 102 ? 13.159 -10.181 -8.937 1.00 98.38 102 SER A N 1
ATOM 805 C CA . SER A 1 102 ? 13.985 -11.149 -8.200 1.00 98.38 102 SER A CA 1
ATOM 806 C C . SER A 1 102 ? 14.197 -10.744 -6.734 1.00 98.38 102 SER A C 1
ATOM 808 O O . SER A 1 102 ? 14.000 -11.559 -5.830 1.00 98.38 102 SER A O 1
ATOM 810 N N . ASN A 1 103 ? 14.524 -9.472 -6.468 1.00 98.38 103 ASN A N 1
ATOM 811 C CA . ASN A 1 103 ? 14.706 -9.011 -5.092 1.00 98.38 103 ASN A CA 1
ATOM 812 C C . ASN A 1 103 ? 13.379 -8.959 -4.320 1.00 98.38 103 ASN A C 1
ATOM 814 O O . ASN A 1 103 ? 13.336 -9.343 -3.155 1.00 98.38 103 ASN A O 1
ATOM 818 N N . LEU A 1 104 ? 12.285 -8.544 -4.963 1.00 98.50 104 LEU A N 1
ATOM 819 C CA . LEU A 1 104 ? 10.958 -8.548 -4.343 1.00 98.50 104 LEU A CA 1
ATOM 820 C C . LEU A 1 104 ? 10.490 -9.971 -4.007 1.00 98.50 104 LEU A C 1
ATOM 822 O O . LEU A 1 104 ? 9.952 -10.190 -2.926 1.00 98.50 104 LEU A O 1
ATOM 826 N N . ASN A 1 105 ? 10.790 -10.958 -4.854 1.00 98.62 105 ASN A N 1
ATOM 827 C CA . ASN A 1 105 ? 10.520 -12.367 -4.564 1.00 98.62 105 ASN A CA 1
ATOM 828 C C . ASN A 1 105 ? 11.349 -12.876 -3.372 1.00 98.62 105 ASN A C 1
ATOM 830 O O . ASN A 1 105 ? 10.827 -13.563 -2.496 1.00 98.62 105 ASN A O 1
ATOM 834 N N . ARG A 1 106 ? 12.633 -12.493 -3.285 1.00 98.56 106 ARG A N 1
ATOM 835 C CA . ARG A 1 106 ? 13.476 -12.776 -2.109 1.00 98.56 106 ARG A CA 1
ATOM 836 C C . ARG A 1 106 ? 12.862 -12.189 -0.835 1.00 98.56 106 ARG A C 1
ATOM 838 O O . ARG A 1 106 ? 12.725 -12.897 0.157 1.00 98.56 106 ARG A O 1
ATOM 845 N N . LEU A 1 107 ? 12.464 -10.918 -0.875 1.00 98.44 107 LEU A N 1
ATOM 846 C CA . LEU A 1 107 ? 11.805 -10.230 0.236 1.00 98.44 107 LEU A CA 1
ATOM 847 C C . LEU A 1 107 ? 10.465 -10.885 0.612 1.00 98.44 107 LEU A C 1
ATOM 849 O O . LEU A 1 107 ? 10.174 -11.033 1.795 1.00 98.44 107 LEU A O 1
ATOM 853 N N . CYS A 1 108 ? 9.682 -11.335 -0.371 1.00 98.50 108 CYS A N 1
ATOM 854 C CA . CYS A 1 108 ? 8.432 -12.063 -0.155 1.00 98.50 108 CYS A CA 1
ATOM 855 C C . CYS A 1 108 ? 8.653 -13.379 0.611 1.00 98.50 108 CYS A C 1
ATOM 857 O O . CYS A 1 108 ? 7.915 -13.679 1.551 1.00 98.50 108 CYS A O 1
ATOM 859 N N . ARG A 1 109 ? 9.696 -14.143 0.258 1.00 98.50 109 ARG A N 1
ATOM 860 C CA . ARG A 1 109 ? 10.065 -15.386 0.960 1.00 98.50 109 ARG A CA 1
ATOM 861 C C . ARG A 1 109 ? 10.462 -15.125 2.411 1.00 98.50 109 ARG A C 1
ATOM 863 O O . ARG A 1 109 ? 9.927 -15.781 3.296 1.00 98.50 109 ARG A O 1
ATOM 870 N N . ILE A 1 110 ? 11.298 -14.113 2.648 1.00 98.19 110 ILE A N 1
ATOM 871 C CA . ILE A 1 110 ? 11.688 -13.698 4.004 1.00 98.19 110 ILE A CA 1
ATOM 872 C C . ILE A 1 110 ? 10.455 -13.286 4.818 1.00 98.19 110 ILE A C 1
ATOM 874 O O . ILE A 1 110 ? 10.266 -13.754 5.934 1.00 98.19 110 ILE A O 1
ATOM 878 N N . GLY A 1 111 ? 9.571 -12.454 4.258 1.00 96.88 111 GLY A N 1
ATOM 879 C CA . GLY A 1 111 ? 8.342 -12.051 4.946 1.00 96.88 111 GLY A CA 1
ATOM 880 C C . GLY A 1 111 ? 7.445 -13.243 5.302 1.00 96.88 111 GLY A C 1
ATOM 881 O O . GLY A 1 111 ? 6.903 -13.301 6.403 1.00 96.88 111 GLY A O 1
ATOM 882 N N . LYS A 1 112 ? 7.338 -14.237 4.409 1.00 96.81 112 LYS A N 1
ATOM 883 C CA . LYS A 1 112 ? 6.614 -15.487 4.683 1.00 96.81 112 LYS A CA 1
ATOM 884 C C . LYS A 1 112 ? 7.228 -16.262 5.854 1.00 96.81 112 LYS A C 1
ATOM 886 O O . LYS A 1 112 ? 6.483 -16.742 6.703 1.00 96.81 112 LYS A O 1
ATOM 891 N N . GLU A 1 113 ? 8.552 -16.389 5.900 1.00 96.81 113 GLU A N 1
ATOM 892 C CA . GLU A 1 113 ? 9.274 -17.067 6.990 1.00 96.81 113 GLU A CA 1
ATOM 893 C C . GLU A 1 113 ? 9.087 -16.348 8.333 1.00 96.81 113 GLU A C 1
ATOM 895 O O . GLU A 1 113 ? 8.913 -17.000 9.360 1.00 96.81 113 GLU A O 1
ATOM 900 N N . LEU A 1 114 ? 9.016 -15.014 8.315 1.00 94.69 114 LEU A N 1
ATOM 901 C CA . LEU A 1 114 ? 8.722 -14.183 9.487 1.00 94.69 114 LEU A CA 1
ATOM 902 C C . LEU A 1 114 ? 7.234 -14.173 9.894 1.00 94.69 114 LEU A C 1
ATOM 904 O O . LEU A 1 114 ? 6.861 -13.469 10.831 1.00 94.69 114 LEU A O 1
ATOM 908 N N . GLY A 1 115 ? 6.366 -14.921 9.204 1.00 92.81 115 GLY A N 1
ATOM 909 C CA . GLY A 1 115 ? 4.946 -15.037 9.555 1.00 92.81 115 GLY A CA 1
ATOM 910 C C . GLY A 1 115 ? 4.090 -13.817 9.195 1.00 92.81 115 GLY A C 1
ATOM 911 O O . GLY A 1 115 ? 3.018 -13.625 9.771 1.00 92.81 115 GLY A O 1
ATOM 912 N N . VAL A 1 116 ? 4.533 -12.990 8.245 1.00 92.75 116 VAL A N 1
ATOM 913 C CA . VAL A 1 116 ? 3.771 -11.830 7.758 1.00 92.75 116 VAL A CA 1
ATOM 914 C C . VAL A 1 116 ? 2.438 -12.287 7.160 1.00 92.75 116 VAL A C 1
ATOM 916 O O . VAL A 1 116 ? 2.401 -13.245 6.388 1.00 92.75 116 VAL A O 1
ATOM 919 N N . ARG A 1 117 ? 1.335 -11.592 7.478 1.00 93.81 117 ARG A N 1
ATOM 920 C CA . ARG A 1 117 ? 0.002 -11.948 6.951 1.00 93.81 117 ARG A CA 1
ATOM 921 C C . ARG A 1 117 ? -0.298 -11.326 5.592 1.00 93.81 117 ARG A C 1
ATOM 923 O O . ARG A 1 117 ? -1.100 -11.870 4.840 1.00 93.81 117 ARG A O 1
ATOM 930 N N . GLU A 1 118 ? 0.321 -10.193 5.277 1.00 96.31 118 GLU A N 1
ATOM 931 C CA . GLU A 1 118 ? 0.144 -9.504 3.999 1.00 96.31 118 GLU A CA 1
ATOM 932 C C . GLU A 1 118 ? 1.377 -8.674 3.627 1.00 96.31 118 GLU A C 1
ATOM 934 O O . GLU A 1 118 ? 1.949 -7.991 4.476 1.00 96.31 118 GLU A O 1
ATOM 939 N N . MET A 1 119 ? 1.763 -8.702 2.352 1.00 97.81 119 MET A N 1
ATOM 940 C CA . MET A 1 119 ? 2.830 -7.875 1.792 1.00 97.81 119 MET A CA 1
ATOM 941 C C . MET A 1 119 ? 2.331 -7.100 0.579 1.00 97.81 119 MET A C 1
ATOM 943 O O . MET A 1 119 ? 1.771 -7.691 -0.343 1.00 97.81 119 MET A O 1
ATOM 947 N N . GLN A 1 120 ? 2.572 -5.789 0.548 1.00 98.31 120 GLN A N 1
ATOM 948 C CA . GLN A 1 120 ? 2.192 -4.956 -0.590 1.00 98.31 120 GLN A CA 1
ATOM 949 C C . GLN A 1 120 ? 3.401 -4.464 -1.394 1.00 98.31 120 GLN A C 1
ATOM 951 O O . GLN A 1 120 ? 4.250 -3.728 -0.877 1.00 98.31 120 GLN A O 1
ATOM 956 N N . PHE A 1 121 ? 3.437 -4.821 -2.680 1.00 98.31 121 PHE A N 1
ATOM 957 C CA . PHE A 1 121 ? 4.467 -4.415 -3.642 1.00 98.31 121 PHE A CA 1
ATOM 958 C C . PHE A 1 121 ? 3.852 -3.586 -4.760 1.00 98.31 121 PHE A C 1
ATOM 960 O O . PHE A 1 121 ? 2.751 -3.878 -5.210 1.00 98.31 121 PHE A O 1
ATOM 967 N N . GLN A 1 122 ? 4.551 -2.553 -5.221 1.00 98.25 122 GLN A N 1
ATOM 968 C CA . GLN A 1 122 ? 4.048 -1.684 -6.282 1.00 98.25 122 GLN A CA 1
ATOM 969 C C . GLN A 1 122 ? 4.506 -2.162 -7.658 1.00 98.25 122 GLN A C 1
ATOM 971 O O . GLN A 1 122 ? 5.698 -2.381 -7.854 1.00 98.25 122 GLN A O 1
ATOM 976 N N . ALA A 1 123 ? 3.568 -2.275 -8.599 1.00 97.94 123 ALA A N 1
ATOM 977 C CA . ALA A 1 123 ? 3.870 -2.498 -10.008 1.00 97.94 123 ALA A CA 1
ATOM 978 C C . ALA A 1 123 ? 4.324 -1.197 -10.695 1.00 97.94 123 ALA A C 1
ATOM 980 O O . ALA A 1 123 ? 4.012 -0.089 -10.249 1.00 97.94 123 ALA A O 1
ATOM 981 N N . TRP A 1 124 ? 5.068 -1.334 -11.788 1.00 95.81 124 TRP A N 1
ATOM 982 C CA . TRP A 1 124 ? 5.641 -0.224 -12.551 1.00 95.81 124 TRP A CA 1
ATOM 983 C C . TRP A 1 124 ? 5.457 -0.436 -14.056 1.00 95.81 124 TRP A C 1
ATOM 985 O O . TRP A 1 124 ? 5.167 -1.545 -14.502 1.00 95.81 124 TRP A O 1
ATOM 995 N N . GLY A 1 125 ? 5.636 0.636 -14.829 1.00 94.25 125 GLY A N 1
ATOM 996 C CA . GLY A 1 125 ? 5.528 0.640 -16.286 1.00 94.25 125 GLY A CA 1
ATOM 997 C C . GLY A 1 125 ? 4.863 1.913 -16.810 1.00 94.25 125 GLY A C 1
ATOM 998 O O . GLY A 1 125 ? 4.191 2.612 -16.058 1.00 94.25 125 GLY A O 1
ATOM 999 N N . ASP A 1 126 ? 5.034 2.179 -18.104 1.00 93.62 126 ASP A N 1
ATOM 1000 C CA . ASP A 1 126 ? 4.521 3.396 -18.759 1.00 93.62 126 ASP A CA 1
ATOM 1001 C C . ASP A 1 126 ? 3.143 3.206 -19.422 1.00 93.62 126 ASP A C 1
ATOM 1003 O O . ASP A 1 126 ? 2.619 4.115 -20.058 1.00 93.62 126 ASP A O 1
ATOM 1007 N N . SER A 1 127 ? 2.550 2.013 -19.311 1.00 97.81 127 SER A N 1
ATOM 1008 C CA . SER A 1 127 ? 1.253 1.674 -19.906 1.00 97.81 127 SER A CA 1
ATOM 1009 C C . SER A 1 127 ? 0.461 0.743 -18.993 1.00 97.81 127 SER A C 1
ATOM 1011 O O . SER A 1 127 ? 1.036 0.045 -18.153 1.00 97.81 127 SER A O 1
ATOM 1013 N N . ALA A 1 128 ? -0.854 0.664 -19.201 1.00 98.25 128 ALA A N 1
ATOM 1014 C CA . ALA A 1 128 ? -1.697 -0.272 -18.465 1.00 98.25 128 ALA A CA 1
ATOM 1015 C C . ALA A 1 128 ? -1.229 -1.728 -18.654 1.00 98.25 128 ALA A C 1
ATOM 1017 O O . ALA A 1 128 ? -1.126 -2.475 -17.687 1.00 98.25 128 ALA A O 1
ATOM 1018 N N . GLN A 1 129 ? -0.882 -2.127 -19.881 1.00 98.50 129 GLN A N 1
ATOM 1019 C CA . GLN A 1 129 ? -0.451 -3.490 -20.206 1.00 98.50 129 GLN A CA 1
ATOM 1020 C C . GLN A 1 129 ? 0.870 -3.862 -19.527 1.00 98.50 129 GLN A C 1
ATOM 1022 O O . GLN A 1 129 ? 0.986 -4.960 -18.981 1.00 98.50 129 GLN A O 1
ATOM 1027 N N . SER A 1 130 ? 1.853 -2.956 -19.515 1.00 98.19 130 SER A N 1
ATOM 1028 C CA . SER A 1 130 ? 3.121 -3.217 -18.825 1.00 98.19 130 SER A CA 1
ATOM 1029 C C . SER A 1 130 ? 2.931 -3.315 -17.309 1.00 98.19 130 SER A C 1
ATOM 1031 O O . SER A 1 130 ? 3.469 -4.238 -16.697 1.00 98.19 130 SER A O 1
ATOM 1033 N N . MET A 1 131 ? 2.088 -2.460 -16.714 1.00 98.25 131 MET A N 1
ATOM 1034 C CA . MET A 1 131 ? 1.727 -2.573 -15.296 1.00 98.25 131 MET A CA 1
ATOM 1035 C C . MET A 1 131 ? 0.995 -3.883 -14.980 1.00 98.25 131 MET A C 1
ATOM 1037 O O . MET A 1 131 ? 1.280 -4.491 -13.951 1.00 98.25 131 MET A O 1
ATOM 1041 N N . VAL A 1 132 ? 0.086 -4.344 -15.850 1.00 98.62 132 VAL A N 1
ATOM 1042 C CA . VAL A 1 132 ? -0.611 -5.635 -15.696 1.00 98.62 132 VAL A CA 1
ATOM 1043 C C . VAL A 1 132 ? 0.380 -6.796 -15.709 1.00 98.62 132 VAL A C 1
ATOM 1045 O O . VAL A 1 132 ? 0.303 -7.655 -14.836 1.00 98.62 132 VAL A O 1
ATOM 1048 N N . SER A 1 133 ? 1.337 -6.808 -16.642 1.00 98.44 133 SER A N 1
ATOM 1049 C CA . SER A 1 133 ? 2.367 -7.854 -16.697 1.00 98.44 133 SER A CA 1
ATOM 1050 C C . SER A 1 133 ? 3.148 -7.934 -15.383 1.00 98.44 133 SER A C 1
ATOM 1052 O O . SER A 1 133 ? 3.226 -8.997 -14.773 1.00 98.44 133 SER A O 1
ATOM 1054 N N . VAL A 1 134 ? 3.652 -6.795 -14.896 1.00 98.38 134 VAL A N 1
ATOM 1055 C CA . VAL A 1 134 ? 4.388 -6.733 -13.623 1.00 98.38 134 VAL A CA 1
ATOM 1056 C C . VAL A 1 134 ? 3.493 -7.121 -12.443 1.00 98.38 134 VAL A C 1
ATOM 1058 O O . VAL A 1 134 ? 3.941 -7.808 -11.529 1.00 98.38 134 VAL A O 1
ATOM 1061 N N . ALA A 1 135 ? 2.223 -6.710 -12.444 1.00 98.62 135 ALA A N 1
ATOM 1062 C CA . ALA A 1 135 ? 1.271 -7.060 -11.396 1.00 98.62 135 ALA A CA 1
ATOM 1063 C C . ALA A 1 135 ? 1.047 -8.575 -11.299 1.00 98.62 135 ALA A C 1
ATOM 1065 O O . ALA A 1 135 ? 1.019 -9.113 -10.192 1.00 98.62 135 ALA A O 1
ATOM 1066 N N . LEU A 1 136 ? 0.931 -9.263 -12.437 1.00 98.50 136 LEU A N 1
ATOM 1067 C CA . LEU A 1 136 ? 0.792 -10.718 -12.478 1.00 98.50 136 LEU A CA 1
ATOM 1068 C C . LEU A 1 136 ? 2.049 -11.417 -11.941 1.00 98.50 136 LEU A C 1
ATOM 1070 O O . LEU A 1 136 ? 1.919 -12.333 -11.128 1.00 98.50 136 LEU A O 1
ATOM 1074 N N . ASP A 1 137 ? 3.244 -10.940 -12.301 1.00 98.50 137 ASP A N 1
ATOM 1075 C CA . ASP A 1 137 ? 4.508 -11.478 -11.778 1.00 98.50 137 ASP A CA 1
ATOM 1076 C C . ASP A 1 137 ? 4.638 -11.285 -10.259 1.00 98.50 137 ASP A C 1
ATOM 1078 O O . ASP A 1 137 ? 5.011 -12.210 -9.536 1.00 98.50 137 ASP A O 1
ATOM 1082 N N . LEU A 1 138 ? 4.302 -10.090 -9.754 1.00 98.62 138 LEU A N 1
ATOM 1083 C CA . LEU A 1 138 ? 4.311 -9.785 -8.320 1.00 98.62 138 LEU A CA 1
ATOM 1084 C C . LEU A 1 138 ? 3.319 -10.667 -7.558 1.00 98.62 138 LEU A C 1
ATOM 1086 O O . LEU A 1 138 ? 3.679 -11.281 -6.554 1.00 98.62 138 LEU A O 1
ATOM 1090 N N . PHE A 1 139 ? 2.077 -10.746 -8.035 1.00 98.44 139 PHE A N 1
ATOM 1091 C CA . PHE A 1 139 ? 1.036 -11.548 -7.399 1.00 98.44 139 PHE A CA 1
ATOM 1092 C C . PHE A 1 139 ? 1.375 -13.045 -7.415 1.00 98.44 139 PHE A C 1
ATOM 1094 O O . PHE A 1 139 ? 1.163 -13.744 -6.422 1.00 98.44 139 PHE A O 1
ATOM 1101 N N . GLY A 1 140 ? 1.979 -13.523 -8.508 1.00 98.12 140 GLY A N 1
ATOM 1102 C CA . GLY A 1 140 ? 2.422 -14.905 -8.678 1.00 98.12 140 GLY A CA 1
ATOM 1103 C C . GLY A 1 140 ? 3.492 -15.361 -7.682 1.00 98.12 140 GLY A C 1
ATOM 1104 O O . GLY A 1 140 ? 3.617 -16.562 -7.452 1.00 98.12 140 GLY A O 1
ATOM 1105 N N . MET A 1 141 ? 4.221 -14.442 -7.031 1.00 98.38 141 MET A N 1
ATOM 1106 C CA . MET A 1 141 ? 5.208 -14.797 -5.997 1.00 98.38 141 MET A CA 1
ATOM 1107 C C . MET A 1 141 ? 4.563 -15.555 -4.832 1.00 98.38 141 MET A C 1
ATOM 1109 O O . MET A 1 141 ? 5.119 -16.544 -4.351 1.00 98.38 141 MET A O 1
ATOM 1113 N N . ASN A 1 142 ? 3.395 -15.090 -4.375 1.00 98.12 142 ASN A N 1
ATOM 1114 C CA . ASN A 1 142 ? 2.574 -15.769 -3.376 1.00 98.12 142 ASN A CA 1
ATOM 1115 C C . ASN A 1 142 ? 1.159 -15.147 -3.323 1.00 98.12 142 ASN A C 1
ATOM 1117 O O . ASN A 1 142 ? 0.958 -14.178 -2.585 1.00 98.12 142 ASN A O 1
ATOM 1121 N N . PRO A 1 143 ? 0.160 -15.725 -4.018 1.00 96.88 143 PRO A N 1
ATOM 1122 C CA . PRO A 1 143 ? -1.207 -15.188 -4.086 1.00 96.88 143 PRO A CA 1
ATOM 1123 C C . PRO A 1 143 ? -1.924 -15.021 -2.736 1.00 96.88 143 PRO A C 1
ATOM 1125 O O . PRO A 1 143 ? -2.832 -14.203 -2.606 1.00 96.88 143 PRO A O 1
ATOM 1128 N N . ASN A 1 144 ? -1.517 -15.783 -1.714 1.00 95.62 144 ASN A N 1
ATOM 1129 C CA . ASN A 1 144 ? -2.102 -15.693 -0.372 1.00 95.62 144 ASN A CA 1
ATOM 1130 C C . ASN A 1 144 ? -1.497 -14.556 0.464 1.00 95.62 144 ASN A C 1
ATOM 1132 O O . ASN A 1 144 ? -2.101 -14.139 1.448 1.00 95.62 144 ASN A O 1
ATOM 1136 N N . LEU A 1 145 ? -0.308 -14.075 0.091 1.00 96.88 145 LEU A N 1
ATOM 1137 C CA . LEU A 1 145 ? 0.457 -13.084 0.847 1.00 96.88 145 LEU A CA 1
ATOM 1138 C C . LEU A 1 145 ? 0.508 -11.725 0.142 1.00 96.88 145 LEU A C 1
ATOM 1140 O O . LEU A 1 145 ? 0.490 -10.697 0.814 1.00 96.88 145 LEU A O 1
ATOM 1144 N N . VAL A 1 146 ? 0.592 -11.706 -1.191 1.00 98.44 146 VAL A N 1
ATOM 1145 C CA . VAL A 1 146 ? 0.891 -10.498 -1.967 1.00 98.44 146 VAL A CA 1
ATOM 1146 C C . VAL A 1 146 ? -0.374 -9.746 -2.380 1.00 98.44 146 VAL A C 1
ATOM 1148 O O . VAL A 1 146 ? -1.312 -10.319 -2.930 1.00 98.44 146 VAL A O 1
ATOM 1151 N N . VAL A 1 147 ? -0.351 -8.430 -2.173 1.00 98.56 147 VAL A N 1
ATOM 1152 C CA . VAL A 1 147 ? -1.292 -7.458 -2.747 1.00 98.56 147 VAL A CA 1
ATOM 1153 C C . VAL A 1 147 ? -0.502 -6.491 -3.625 1.00 98.56 147 VAL A C 1
ATOM 1155 O O . VAL A 1 147 ? 0.543 -5.975 -3.224 1.00 98.56 147 VAL A O 1
ATOM 1158 N N . VAL A 1 148 ? -0.981 -6.239 -4.839 1.00 98.69 148 VAL A N 1
ATOM 1159 C CA . VAL A 1 148 ? -0.280 -5.390 -5.804 1.00 98.69 148 VAL A CA 1
ATOM 1160 C C . VAL A 1 148 ? -0.766 -3.954 -5.692 1.00 98.69 148 VAL A C 1
ATOM 1162 O O . VAL A 1 148 ? -1.959 -3.674 -5.768 1.00 98.69 148 VAL A O 1
ATOM 1165 N N . LYS A 1 149 ? 0.164 -3.013 -5.556 1.00 98.69 149 LYS A N 1
ATOM 1166 C CA . LYS A 1 149 ? -0.127 -1.582 -5.569 1.00 98.69 149 LYS A CA 1
ATOM 1167 C C . LYS A 1 149 ? -0.032 -1.047 -6.995 1.00 98.69 149 LYS A C 1
ATOM 1169 O O . LYS A 1 149 ? 1.001 -1.209 -7.644 1.00 98.69 149 LYS A O 1
ATOM 1174 N N . LEU A 1 150 ? -1.071 -0.350 -7.439 1.00 98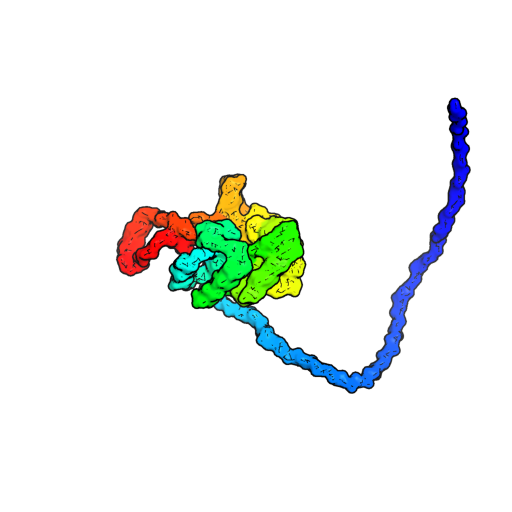.50 150 LEU A N 1
ATOM 1175 C CA . LEU A 1 150 ? -1.108 0.389 -8.701 1.00 98.50 150 LEU A CA 1
ATOM 1176 C C . LEU A 1 150 ? -1.284 1.882 -8.410 1.00 98.50 150 LEU A C 1
ATOM 1178 O O . LEU A 1 150 ? -2.067 2.236 -7.526 1.00 98.50 150 LEU A O 1
ATOM 1182 N N . PRO A 1 151 ? -0.545 2.778 -9.083 1.00 97.25 151 PRO A N 1
ATOM 1183 C CA . PRO A 1 151 ? -0.670 4.208 -8.835 1.00 97.25 151 PRO A CA 1
ATOM 1184 C C . PRO A 1 151 ? -2.033 4.730 -9.314 1.00 97.25 151 PRO A C 1
ATOM 1186 O O . PRO A 1 151 ? -2.595 4.225 -10.281 1.00 97.25 151 PRO A O 1
ATOM 1189 N N . CYS A 1 152 ? -2.562 5.771 -8.669 1.00 96.38 152 CYS A N 1
ATOM 1190 C CA . CYS A 1 152 ? -3.799 6.444 -9.084 1.00 96.38 152 CYS A CA 1
ATOM 1191 C C . CYS A 1 152 ? -3.599 7.342 -10.326 1.00 96.38 152 CYS A C 1
ATOM 1193 O O . CYS A 1 152 ? -3.898 8.536 -10.284 1.00 96.38 152 CYS A O 1
ATOM 1195 N N . THR A 1 153 ? -3.085 6.774 -11.420 1.00 96.12 153 THR A N 1
ATOM 1196 C CA . THR A 1 153 ? -3.015 7.388 -12.760 1.00 96.12 153 THR A CA 1
ATOM 1197 C C . THR A 1 153 ? -4.059 6.764 -13.685 1.00 96.12 153 THR A C 1
ATOM 1199 O O . THR A 1 153 ? -4.681 5.760 -13.331 1.00 96.12 153 THR A O 1
ATOM 1202 N N . LEU A 1 154 ? -4.252 7.332 -14.880 1.00 96.38 154 LEU A N 1
ATOM 1203 C CA . LEU A 1 154 ? -5.156 6.762 -15.881 1.00 96.38 154 LEU A CA 1
ATOM 1204 C C . LEU A 1 154 ? -4.769 5.313 -16.219 1.00 96.38 154 LEU A C 1
ATOM 1206 O O . LEU A 1 154 ? -5.610 4.419 -16.164 1.00 96.38 154 LEU A O 1
ATOM 1210 N N . GLU A 1 155 ? -3.488 5.077 -16.485 1.00 97.81 155 GLU A N 1
ATOM 1211 C CA . GLU A 1 155 ? -2.919 3.771 -16.820 1.00 97.81 155 GLU A CA 1
ATOM 1212 C C . GLU A 1 155 ? -3.048 2.799 -15.646 1.00 97.81 155 GLU A C 1
ATOM 1214 O O . GLU A 1 155 ? -3.371 1.631 -15.846 1.00 97.81 155 GLU A O 1
ATOM 1219 N N . GLY A 1 156 ? -2.859 3.278 -14.412 1.00 98.00 156 GLY A N 1
ATOM 1220 C CA . GLY A 1 156 ? -3.025 2.464 -13.211 1.00 98.00 156 GLY A CA 1
ATOM 1221 C C . GLY A 1 156 ? -4.474 2.025 -12.987 1.00 98.00 156 GLY A C 1
ATOM 1222 O O . GLY A 1 156 ? -4.718 0.860 -12.674 1.00 98.00 156 GLY A O 1
ATOM 1223 N N . PHE A 1 157 ? -5.453 2.909 -13.211 1.00 98.12 157 PHE A N 1
ATOM 1224 C CA . PHE A 1 157 ? -6.872 2.535 -13.159 1.00 98.12 157 PHE A CA 1
ATOM 1225 C C . PHE A 1 157 ? -7.274 1.611 -14.314 1.00 98.12 157 PHE A C 1
ATOM 1227 O O . PHE A 1 157 ? -8.045 0.678 -14.098 1.00 98.12 157 PHE A O 1
ATOM 1234 N N . GLN A 1 158 ? -6.739 1.820 -15.519 1.00 98.38 158 GLN A N 1
ATOM 1235 C CA . GLN A 1 158 ? -6.932 0.902 -16.645 1.00 98.38 158 GLN A CA 1
ATOM 1236 C C . GLN A 1 158 ? -6.344 -0.483 -16.345 1.00 98.38 158 GLN A C 1
ATOM 1238 O O . GLN A 1 158 ? -7.013 -1.488 -16.571 1.00 98.38 158 GLN A O 1
ATOM 1243 N N . ALA A 1 159 ? -5.139 -0.549 -15.773 1.00 98.44 159 ALA A N 1
ATOM 1244 C CA . ALA A 1 159 ? -4.521 -1.798 -15.335 1.00 98.44 159 ALA A CA 1
ATOM 1245 C C . ALA A 1 159 ? -5.373 -2.502 -14.269 1.00 98.44 159 ALA A C 1
ATOM 1247 O O . ALA A 1 159 ? -5.639 -3.695 -14.385 1.00 98.44 159 ALA A O 1
ATOM 1248 N N . ALA A 1 160 ? -5.869 -1.763 -13.272 1.00 98.19 160 ALA A N 1
ATOM 1249 C CA . ALA A 1 160 ? -6.759 -2.311 -12.250 1.00 98.19 160 ALA A CA 1
ATOM 1250 C C . ALA A 1 160 ? -8.070 -2.845 -12.853 1.00 98.19 160 ALA A C 1
ATOM 1252 O O . ALA A 1 160 ? -8.516 -3.928 -12.487 1.00 98.19 160 ALA A O 1
ATOM 1253 N N . ALA A 1 161 ? -8.657 -2.133 -13.820 1.00 97.88 161 ALA A N 1
ATOM 1254 C CA . ALA A 1 161 ? -9.855 -2.585 -14.521 1.00 97.88 161 ALA A CA 1
ATOM 1255 C C . ALA A 1 161 ? -9.612 -3.878 -15.320 1.00 97.88 161 ALA A C 1
ATOM 1257 O O . ALA A 1 161 ? -10.456 -4.772 -15.293 1.00 97.88 161 ALA A O 1
ATOM 1258 N N . LEU A 1 162 ? -8.455 -4.009 -15.980 1.00 97.75 162 LEU A N 1
ATOM 1259 C CA . LEU A 1 162 ? -8.054 -5.237 -16.681 1.00 97.75 162 LEU A CA 1
ATOM 1260 C C . LEU A 1 162 ? -7.837 -6.416 -15.718 1.00 97.75 162 LEU A C 1
ATOM 1262 O O . LEU A 1 162 ? -8.117 -7.558 -16.071 1.00 97.75 162 LEU A O 1
ATOM 1266 N N . LEU A 1 163 ? -7.371 -6.144 -14.497 1.00 97.31 163 LEU A N 1
ATOM 1267 C CA . LEU A 1 163 ? -7.163 -7.150 -13.452 1.00 97.31 163 LEU A CA 1
ATOM 1268 C C . LEU A 1 163 ? -8.439 -7.509 -12.680 1.00 97.31 163 LEU A C 1
ATOM 1270 O O . LEU A 1 163 ? -8.411 -8.465 -11.910 1.00 97.31 163 LEU A O 1
ATOM 1274 N N . ARG A 1 164 ? -9.554 -6.794 -12.868 1.00 90.88 164 ARG A N 1
ATOM 1275 C CA . ARG A 1 164 ? -10.762 -6.939 -12.037 1.00 90.88 164 ARG A CA 1
ATOM 1276 C C . ARG A 1 164 ? -11.364 -8.346 -12.052 1.00 90.88 164 ARG A C 1
ATOM 1278 O O . ARG A 1 164 ? -11.840 -8.810 -11.024 1.00 90.88 164 ARG A O 1
ATOM 1285 N N . GLU A 1 165 ? -11.343 -9.015 -13.204 1.00 87.06 165 GLU A N 1
ATOM 1286 C CA . GLU A 1 165 ? -11.858 -10.389 -13.351 1.00 87.06 165 GLU A CA 1
ATOM 1287 C C . GLU A 1 165 ? -10.813 -11.456 -12.963 1.00 87.06 165 GLU A C 1
ATOM 1289 O O . GLU A 1 165 ? -11.079 -12.656 -13.024 1.00 87.06 165 GLU A O 1
ATOM 1294 N N . SER A 1 166 ? -9.608 -11.035 -12.569 1.00 89.12 166 SER A N 1
ATOM 1295 C CA . SER A 1 166 ? -8.565 -11.918 -12.051 1.00 89.12 166 SER A CA 1
ATOM 1296 C C . SER A 1 166 ? -8.649 -12.040 -10.525 1.00 89.12 166 SER A C 1
ATOM 1298 O O . SER A 1 166 ? -9.314 -11.261 -9.849 1.00 89.12 166 SER A O 1
ATOM 1300 N N . ALA A 1 167 ? -7.917 -12.996 -9.952 1.00 91.38 167 ALA A N 1
ATOM 1301 C CA . ALA A 1 167 ? -7.790 -13.120 -8.498 1.00 91.38 167 ALA A CA 1
ATOM 1302 C C . ALA A 1 167 ? -6.811 -12.100 -7.874 1.00 91.38 167 ALA A C 1
ATOM 1304 O O . ALA A 1 167 ? -6.566 -12.158 -6.667 1.00 91.38 167 ALA A O 1
ATOM 1305 N N . VAL A 1 168 ? -6.215 -11.201 -8.672 1.00 97.25 168 VAL A N 1
ATOM 1306 C CA . VAL A 1 168 ? -5.187 -10.267 -8.198 1.00 97.25 168 VAL A CA 1
ATOM 1307 C C . VAL A 1 168 ? -5.796 -9.265 -7.225 1.00 97.25 168 VAL A C 1
ATOM 1309 O O . VAL A 1 168 ? -6.687 -8.486 -7.555 1.00 97.25 168 VAL A O 1
ATOM 1312 N N . ARG A 1 169 ? -5.257 -9.255 -6.009 1.00 97.94 169 ARG A N 1
ATOM 1313 C CA . ARG A 1 169 ? -5.628 -8.304 -4.961 1.00 97.94 169 ARG A CA 1
ATOM 1314 C C . ARG A 1 169 ? -4.916 -6.979 -5.218 1.00 97.94 169 ARG A C 1
ATOM 1316 O O . ARG A 1 169 ? -3.688 -6.960 -5.310 1.00 97.94 169 ARG A O 1
ATOM 1323 N N . VAL A 1 170 ? -5.671 -5.885 -5.323 1.00 98.50 170 VAL A N 1
ATOM 1324 C CA . VAL A 1 170 ? -5.142 -4.569 -5.725 1.00 98.50 170 VAL A CA 1
ATOM 1325 C C . VAL A 1 170 ? -5.305 -3.513 -4.632 1.00 98.50 170 VAL A C 1
ATOM 1327 O O . VAL A 1 170 ? -6.370 -3.375 -4.032 1.00 98.50 170 VAL A O 1
ATOM 1330 N N . THR A 1 171 ? -4.262 -2.704 -4.456 1.00 98.38 171 THR A N 1
ATOM 1331 C CA . THR A 1 171 ? -4.279 -1.433 -3.726 1.00 98.38 171 THR A CA 1
ATOM 1332 C C . THR A 1 171 ? -4.082 -0.277 -4.704 1.00 98.38 171 THR A C 1
ATOM 1334 O O . THR A 1 171 ? -3.038 -0.182 -5.347 1.00 98.38 171 THR A O 1
ATOM 1337 N N . MET A 1 172 ? -5.018 0.668 -4.771 1.00 98.31 172 MET A N 1
ATOM 1338 C CA . MET A 1 172 ? -4.795 1.926 -5.491 1.00 98.31 172 MET A CA 1
ATOM 1339 C C . MET A 1 172 ? -3.985 2.887 -4.611 1.00 98.31 172 MET A C 1
ATOM 1341 O O . MET A 1 172 ? -4.489 3.381 -3.607 1.00 98.31 172 MET A O 1
ATOM 1345 N N . THR A 1 173 ? -2.718 3.131 -4.954 1.00 96.12 173 THR A N 1
ATOM 1346 C CA . THR A 1 173 ? -1.744 3.904 -4.158 1.00 96.12 173 THR A CA 1
ATOM 1347 C C . THR A 1 173 ? -1.477 5.293 -4.730 1.00 96.12 173 THR A C 1
ATOM 1349 O O . THR A 1 173 ? -1.845 5.584 -5.866 1.00 96.12 173 THR A O 1
ATOM 1352 N N . ALA A 1 174 ? -0.796 6.149 -3.958 1.00 93.06 174 ALA A N 1
ATOM 1353 C CA . ALA A 1 174 ? -0.532 7.545 -4.325 1.00 93.06 174 ALA A CA 1
ATOM 1354 C C . ALA A 1 174 ? -1.834 8.309 -4.622 1.00 93.06 174 ALA A C 1
ATOM 1356 O O . ALA A 1 174 ? -1.957 9.006 -5.627 1.00 93.06 174 ALA A O 1
ATOM 1357 N N . MET A 1 175 ? -2.816 8.126 -3.740 1.00 93.75 175 MET A N 1
ATOM 1358 C CA . MET A 1 175 ? -4.112 8.785 -3.807 1.00 93.75 175 MET A CA 1
ATOM 1359 C C . MET A 1 175 ? -4.075 10.117 -3.045 1.00 93.75 175 MET A C 1
ATOM 1361 O O . MET A 1 175 ? -3.502 10.201 -1.954 1.00 93.75 175 MET A O 1
ATOM 1365 N N . TYR A 1 176 ? -4.685 11.149 -3.624 1.00 93.81 176 TYR A N 1
ATOM 1366 C CA . TYR A 1 176 ? -4.658 12.522 -3.110 1.00 93.81 176 TYR A CA 1
ATOM 1367 C C . TYR A 1 176 ? -6.038 13.190 -3.061 1.00 93.81 176 TYR A C 1
ATOM 1369 O O . TYR A 1 176 ? -6.189 14.199 -2.383 1.00 93.81 176 TYR A O 1
ATOM 1377 N N . THR A 1 177 ? -7.057 12.651 -3.741 1.00 93.12 177 THR A N 1
ATOM 1378 C CA . THR A 1 177 ? -8.400 13.254 -3.752 1.00 93.12 177 THR A CA 1
ATOM 1379 C C . THR A 1 177 ? -9.489 12.230 -3.473 1.00 93.12 177 THR A C 1
ATOM 1381 O O . THR A 1 177 ? -9.420 11.077 -3.903 1.00 93.12 177 THR A O 1
ATOM 1384 N N . SER A 1 178 ? -10.546 12.650 -2.782 1.00 93.75 178 SER A N 1
ATOM 1385 C CA . SER A 1 178 ? -11.709 11.802 -2.495 1.00 93.75 178 SER A CA 1
ATOM 1386 C C . SER A 1 178 ? -12.420 11.256 -3.742 1.00 93.75 178 SER A C 1
ATOM 1388 O O . SER A 1 178 ? -12.970 10.156 -3.701 1.00 93.75 178 SER A O 1
ATOM 1390 N N . SER A 1 179 ? -12.339 11.945 -4.885 1.00 93.12 179 SER A N 1
ATOM 1391 C CA . SER A 1 179 ? -12.850 11.437 -6.168 1.00 93.12 179 SER A CA 1
ATOM 1392 C C . SER A 1 179 ? -12.152 10.151 -6.632 1.00 93.12 179 SER A C 1
ATOM 1394 O O . SER A 1 179 ? -12.800 9.278 -7.208 1.00 93.12 179 SER A O 1
ATOM 1396 N N . GLN A 1 180 ? -10.861 9.973 -6.336 1.00 95.75 180 GLN A N 1
ATOM 1397 C CA . GLN A 1 180 ? -10.113 8.768 -6.715 1.00 95.75 180 GLN A CA 1
ATOM 1398 C C . GLN A 1 180 ? -10.580 7.522 -5.950 1.00 95.75 180 GLN A C 1
ATOM 1400 O O . GLN A 1 180 ? -10.469 6.413 -6.470 1.00 95.75 180 GLN A O 1
ATOM 1405 N N . VAL A 1 181 ? -11.161 7.679 -4.755 1.00 95.31 181 VAL A N 1
ATOM 1406 C CA . VAL A 1 181 ? -11.756 6.557 -4.007 1.00 95.31 181 VAL A CA 1
ATOM 1407 C C . VAL A 1 181 ? -12.945 5.961 -4.749 1.00 95.31 181 VAL A C 1
ATOM 1409 O O . VAL A 1 181 ? -13.090 4.740 -4.780 1.00 95.31 181 VAL A O 1
ATOM 1412 N N . LEU A 1 182 ? -13.760 6.801 -5.398 1.00 95.25 182 LEU A N 1
ATOM 1413 C CA . LEU A 1 182 ? -14.891 6.337 -6.205 1.00 95.25 182 LEU A CA 1
ATOM 1414 C C . LEU A 1 182 ? -14.420 5.464 -7.372 1.00 95.25 182 LEU A C 1
ATOM 1416 O O . LEU A 1 182 ? -15.056 4.461 -7.696 1.00 95.25 182 LEU A O 1
ATOM 1420 N N . LEU A 1 183 ? -13.288 5.818 -7.980 1.00 96.25 183 LEU A N 1
ATOM 1421 C CA . LEU A 1 183 ? -12.678 5.023 -9.042 1.00 96.25 183 LEU A CA 1
ATOM 1422 C C . LEU A 1 183 ? -12.089 3.722 -8.491 1.00 96.25 183 LEU A C 1
ATOM 1424 O O . LEU A 1 183 ? -12.334 2.664 -9.064 1.00 96.25 183 LEU A O 1
ATOM 1428 N N . ALA A 1 184 ? -11.391 3.778 -7.353 1.00 96.25 184 ALA A N 1
ATOM 1429 C CA . ALA A 1 184 ? -10.783 2.607 -6.720 1.00 96.25 184 ALA A CA 1
ATOM 1430 C C . ALA A 1 184 ? -11.816 1.519 -6.389 1.00 96.25 184 ALA A C 1
ATOM 1432 O O . ALA A 1 184 ? -11.602 0.353 -6.718 1.00 96.25 184 ALA A O 1
ATOM 1433 N N . GLN A 1 185 ? -12.970 1.889 -5.823 1.00 94.81 185 GLN A N 1
ATOM 1434 C CA . GLN A 1 185 ? -14.045 0.916 -5.596 1.00 94.81 185 GLN A CA 1
ATOM 1435 C C . GLN A 1 185 ? -14.655 0.390 -6.906 1.00 94.81 185 GLN A C 1
ATOM 1437 O O . GLN A 1 185 ? -15.016 -0.781 -6.981 1.00 94.81 185 GLN A O 1
ATOM 1442 N N . SER A 1 186 ? -14.747 1.223 -7.950 1.00 94.69 186 SER A N 1
ATOM 1443 C CA . SER A 1 186 ? -15.381 0.853 -9.227 1.00 94.69 186 SER A CA 1
ATOM 1444 C C . SER A 1 186 ? -14.558 -0.177 -10.003 1.00 94.69 186 SER A C 1
ATOM 1446 O O . SER A 1 186 ? -15.113 -1.020 -10.707 1.00 94.69 186 SER A O 1
ATOM 1448 N N . VAL A 1 187 ? -13.232 -0.139 -9.843 1.00 96.00 187 VAL A N 1
ATOM 1449 C CA . VAL A 1 187 ? -12.316 -1.161 -10.376 1.00 96.00 187 VAL A CA 1
ATOM 1450 C C . VAL A 1 187 ? -12.155 -2.362 -9.438 1.00 96.00 187 VAL A C 1
ATOM 1452 O O . VAL A 1 187 ? -11.401 -3.275 -9.751 1.00 96.00 187 VAL A O 1
ATOM 1455 N N . GLY A 1 188 ? -12.867 -2.393 -8.306 1.00 94.62 188 GLY A N 1
ATOM 1456 C CA . GLY A 1 188 ? -12.846 -3.512 -7.364 1.00 94.62 188 GLY A CA 1
ATOM 1457 C C . GLY A 1 188 ? -11.576 -3.606 -6.516 1.00 94.62 188 GLY A C 1
ATOM 1458 O O . GLY A 1 188 ? -11.263 -4.690 -6.028 1.00 94.62 188 GLY A O 1
ATOM 1459 N N . ALA A 1 189 ? -10.840 -2.506 -6.326 1.00 96.75 189 ALA A N 1
ATOM 1460 C CA . ALA A 1 189 ? -9.633 -2.519 -5.506 1.00 96.75 189 ALA A CA 1
ATOM 1461 C C . ALA A 1 189 ? -9.951 -2.923 -4.056 1.00 96.75 189 ALA A C 1
ATOM 1463 O O . ALA A 1 189 ? -10.919 -2.443 -3.458 1.00 96.75 189 ALA A O 1
ATOM 1464 N N . GLU A 1 190 ? -9.114 -3.778 -3.466 1.00 96.00 190 GLU A N 1
ATOM 1465 C CA . GLU A 1 190 ? -9.242 -4.172 -2.060 1.00 96.00 190 GLU A CA 1
ATOM 1466 C C . GLU A 1 190 ? -8.890 -3.004 -1.137 1.00 96.00 190 GLU A C 1
ATOM 1468 O O . GLU A 1 190 ? -9.551 -2.810 -0.115 1.00 96.00 190 GLU A O 1
ATOM 1473 N N . TYR A 1 191 ? -7.909 -2.188 -1.532 1.00 97.00 191 TYR A N 1
ATOM 1474 C CA . TYR A 1 191 ? -7.481 -1.023 -0.767 1.00 97.00 191 TYR A CA 1
ATOM 1475 C C . TYR A 1 191 ? -7.409 0.249 -1.617 1.00 97.00 191 TYR A C 1
ATOM 1477 O O . TYR A 1 191 ? -7.023 0.233 -2.787 1.00 97.00 191 TYR A O 1
ATOM 1485 N N . ALA A 1 192 ? -7.709 1.377 -0.984 1.00 96.12 192 ALA A N 1
ATOM 1486 C CA . ALA A 1 192 ? -7.391 2.719 -1.450 1.00 96.12 192 ALA A CA 1
ATOM 1487 C C . ALA A 1 192 ? -6.386 3.341 -0.472 1.00 96.12 192 ALA A C 1
ATOM 1489 O O . ALA A 1 192 ? -6.653 3.389 0.729 1.00 96.12 192 ALA A O 1
ATOM 1490 N N . ALA A 1 193 ? -5.232 3.798 -0.962 1.00 95.31 193 ALA A N 1
ATOM 1491 C CA . ALA A 1 193 ? -4.126 4.246 -0.122 1.00 95.31 193 ALA A CA 1
ATOM 1492 C C . ALA A 1 193 ? -3.802 5.744 -0.292 1.00 95.31 193 ALA A C 1
ATOM 1494 O O . ALA A 1 193 ? -2.944 6.107 -1.113 1.00 95.31 193 ALA A O 1
ATOM 1495 N N . PRO A 1 194 ? -4.474 6.631 0.474 1.00 94.06 194 PRO A N 1
ATOM 1496 C CA . PRO A 1 194 ? -4.202 8.063 0.458 1.00 94.06 194 PRO A CA 1
ATOM 1497 C C . PRO A 1 194 ? -2.896 8.418 1.161 1.00 94.06 194 PRO A C 1
ATOM 1499 O O . PRO A 1 194 ? -2.559 7.851 2.198 1.00 94.06 194 PRO A O 1
ATOM 1502 N N . TYR A 1 195 ? -2.155 9.380 0.611 1.00 91.19 195 TYR A N 1
ATOM 1503 C CA . TYR A 1 195 ? -0.865 9.812 1.160 1.00 91.19 195 TYR A CA 1
ATOM 1504 C C . TYR A 1 195 ? -1.051 11.058 2.034 1.00 91.19 195 TYR A C 1
ATOM 1506 O O . TYR A 1 195 ? -0.760 12.176 1.608 1.00 91.19 195 TYR A O 1
ATOM 1514 N N . LEU A 1 196 ? -1.518 10.868 3.274 1.00 89.62 196 LEU A N 1
ATOM 1515 C CA . LEU A 1 196 ? -1.920 11.953 4.178 1.00 89.62 196 LEU A CA 1
ATOM 1516 C C . LEU A 1 196 ? -0.834 13.016 4.367 1.00 89.62 196 LEU A C 1
ATOM 1518 O O . LEU A 1 196 ? -1.088 14.199 4.163 1.00 89.62 196 LEU A O 1
ATOM 1522 N N . GLY A 1 197 ? 0.386 12.606 4.723 1.00 85.81 197 GLY A N 1
ATOM 1523 C CA . GLY A 1 197 ? 1.481 13.553 4.933 1.00 85.81 197 GLY A CA 1
ATOM 1524 C C . GLY A 1 197 ? 1.796 14.384 3.687 1.00 85.81 197 GLY A C 1
ATOM 1525 O O . GLY A 1 197 ? 2.018 15.581 3.810 1.00 85.81 197 GLY A O 1
ATOM 1526 N N . ARG A 1 198 ? 1.744 13.782 2.490 1.00 87.62 198 ARG A N 1
ATOM 1527 C CA . ARG A 1 198 ? 1.970 14.511 1.231 1.00 87.62 198 ARG A CA 1
ATOM 1528 C C . ARG A 1 198 ? 0.815 15.450 0.882 1.00 87.62 198 ARG A C 1
ATOM 1530 O O . ARG A 1 198 ? 1.065 16.548 0.405 1.00 87.62 198 ARG A O 1
ATOM 1537 N N . MET A 1 199 ? -0.431 15.048 1.142 1.00 90.62 199 MET A N 1
ATOM 1538 C CA . MET A 1 199 ? -1.585 15.944 1.005 1.00 90.62 199 MET A CA 1
ATOM 1539 C C . MET A 1 199 ? -1.480 17.138 1.956 1.00 90.62 199 MET A C 1
ATOM 1541 O O . MET A 1 199 ? -1.746 18.262 1.555 1.00 90.62 199 MET A O 1
ATOM 1545 N N . ASN A 1 200 ? -1.059 16.917 3.203 1.00 87.06 200 ASN A N 1
ATOM 1546 C CA . ASN A 1 200 ? -0.859 18.003 4.160 1.00 87.06 200 ASN A CA 1
ATOM 1547 C C . ASN A 1 200 ? 0.256 18.962 3.724 1.00 87.06 200 ASN A C 1
ATOM 1549 O O . ASN A 1 200 ? 0.088 20.167 3.890 1.00 87.06 200 ASN A O 1
ATOM 1553 N N . ASP A 1 201 ? 1.347 18.455 3.141 1.00 85.69 201 ASP A N 1
ATOM 1554 C CA . ASP A 1 201 ? 2.408 19.308 2.589 1.00 85.69 201 ASP A CA 1
ATOM 1555 C C . ASP A 1 201 ? 1.912 20.145 1.400 1.00 85.69 201 ASP A C 1
ATOM 1557 O O . ASP A 1 201 ? 2.252 21.318 1.290 1.00 85.69 201 ASP A O 1
ATOM 1561 N N . ALA A 1 202 ? 1.111 19.546 0.513 1.00 86.06 202 ALA A N 1
ATOM 1562 C CA . ALA A 1 202 ? 0.645 20.193 -0.712 1.00 86.06 202 ALA A CA 1
ATOM 1563 C C . ALA A 1 202 ? -0.513 21.178 -0.480 1.00 86.06 202 ALA A C 1
ATOM 1565 O O . ALA A 1 202 ? -0.546 22.244 -1.087 1.00 86.06 202 ALA A O 1
ATOM 1566 N N . TYR A 1 203 ? -1.479 20.818 0.368 1.00 83.69 203 TYR A N 1
ATOM 1567 C CA . TYR A 1 203 ? -2.702 21.597 0.584 1.00 83.69 203 TYR A CA 1
ATOM 1568 C C . TYR A 1 203 ? -2.613 22.551 1.784 1.00 83.69 203 TYR A C 1
ATOM 1570 O O . TYR A 1 203 ? -3.337 23.545 1.829 1.00 83.69 203 TYR A O 1
ATOM 1578 N N . GLY A 1 204 ? -1.760 22.254 2.772 1.00 79.75 204 GLY A N 1
ATOM 1579 C CA . GLY A 1 204 ? -1.694 22.990 4.035 1.00 79.75 204 GLY A CA 1
ATOM 1580 C C . GLY A 1 204 ? -2.946 22.832 4.916 1.00 79.75 204 GLY A C 1
ATOM 1581 O O . GLY A 1 204 ? -3.866 22.070 4.614 1.00 79.75 204 GLY A O 1
ATOM 1582 N N . ASN A 1 205 ? -2.969 23.541 6.053 1.00 77.62 205 ASN A N 1
ATOM 1583 C CA . ASN A 1 205 ? -4.146 23.739 6.922 1.00 77.62 205 ASN A CA 1
ATOM 1584 C C . ASN A 1 205 ? -4.941 22.471 7.302 1.00 77.62 205 ASN A C 1
ATOM 1586 O O . ASN A 1 205 ? -6.164 22.514 7.454 1.00 77.62 205 ASN A O 1
ATOM 1590 N N . ASN A 1 206 ? -4.256 21.335 7.462 1.00 78.75 206 ASN A N 1
ATOM 1591 C CA . ASN A 1 206 ? -4.864 20.039 7.782 1.00 78.75 206 ASN A CA 1
ATOM 1592 C C . ASN A 1 206 ? -5.914 19.561 6.750 1.00 78.75 206 ASN A C 1
ATOM 1594 O O . ASN A 1 206 ? -6.804 18.771 7.070 1.00 78.75 206 ASN A O 1
ATOM 1598 N N . GLN A 1 207 ? -5.842 20.039 5.505 1.00 86.12 207 GLN A N 1
ATOM 1599 C CA . GLN A 1 207 ? -6.807 19.683 4.465 1.00 86.12 207 GLN A CA 1
ATOM 1600 C C . GLN A 1 207 ? -6.674 18.218 4.027 1.00 86.12 207 GLN A C 1
ATOM 1602 O O . GLN A 1 207 ? -7.682 17.576 3.740 1.00 86.12 207 GLN A O 1
ATOM 1607 N N . GLY A 1 208 ? -5.464 17.648 4.063 1.00 90.00 208 GLY A N 1
ATOM 1608 C CA . GLY A 1 208 ? -5.261 16.223 3.792 1.00 90.00 208 GLY A CA 1
ATOM 1609 C C . GLY A 1 208 ? -6.013 15.327 4.776 1.00 90.00 208 GLY A C 1
ATOM 1610 O O . GLY A 1 208 ? -6.569 14.308 4.378 1.00 90.00 208 GLY A O 1
ATOM 1611 N N . TYR A 1 209 ? -6.103 15.729 6.047 1.00 89.88 209 TYR A N 1
ATOM 1612 C CA . TYR A 1 209 ? -6.894 15.007 7.046 1.00 89.88 209 TYR A CA 1
ATOM 1613 C C . TYR A 1 209 ? -8.383 15.004 6.689 1.00 89.88 209 TYR A C 1
ATOM 1615 O O . TYR A 1 209 ? -9.023 13.954 6.697 1.00 89.88 209 TYR A O 1
ATOM 1623 N N . LYS A 1 210 ? -8.924 16.166 6.302 1.00 91.88 210 LYS A N 1
ATOM 1624 C CA . LYS A 1 210 ? -10.322 16.287 5.864 1.00 91.88 210 LYS A CA 1
ATOM 1625 C C . LYS A 1 210 ? -10.609 15.436 4.627 1.00 91.88 210 LYS A C 1
ATOM 1627 O O . LYS A 1 210 ? -11.661 14.802 4.580 1.00 91.88 210 LYS A O 1
ATOM 1632 N N . GLU A 1 211 ? -9.678 15.369 3.673 1.00 93.69 211 GLU A N 1
ATOM 1633 C CA . GLU A 1 211 ? -9.801 14.475 2.514 1.00 93.69 211 GLU A CA 1
ATOM 1634 C C . GLU A 1 211 ? -9.865 13.006 2.937 1.00 93.69 211 GLU A C 1
ATOM 1636 O O . GLU A 1 211 ? -10.776 12.301 2.514 1.00 93.69 211 GLU A O 1
ATOM 1641 N N . VAL A 1 212 ? -8.981 12.542 3.827 1.00 92.88 212 VAL A N 1
ATOM 1642 C CA . VAL A 1 212 ? -9.012 11.155 4.338 1.00 92.88 212 VAL A CA 1
ATOM 1643 C C . VAL A 1 212 ? -10.336 10.839 5.046 1.00 92.88 212 VAL A C 1
ATOM 1645 O O . VAL A 1 212 ? -10.931 9.784 4.817 1.00 92.88 212 VAL A O 1
ATOM 1648 N N . VAL A 1 213 ? -10.846 11.758 5.869 1.00 92.44 213 VAL A N 1
ATOM 1649 C CA . VAL A 1 213 ? -12.150 11.589 6.533 1.00 92.44 213 VAL A CA 1
ATOM 1650 C C . VAL A 1 213 ? -13.281 11.516 5.503 1.00 92.44 213 VAL A C 1
ATOM 1652 O O . VAL A 1 213 ? -14.165 10.663 5.609 1.00 92.44 213 VAL A O 1
ATOM 1655 N N . GLN A 1 214 ? -13.251 12.367 4.476 1.00 94.25 214 GLN A N 1
ATOM 1656 C CA . GLN A 1 214 ? -14.236 12.352 3.396 1.00 94.25 214 GLN A CA 1
ATOM 1657 C C . GLN A 1 214 ? -14.176 11.053 2.578 1.00 94.25 214 GLN A C 1
ATOM 1659 O O . GLN A 1 214 ? -15.217 10.462 2.290 1.00 94.25 214 GLN A O 1
ATOM 1664 N N . MET A 1 215 ? -12.975 10.571 2.257 1.00 94.38 215 MET A N 1
ATOM 1665 C CA . MET A 1 215 ? -12.732 9.287 1.594 1.00 94.38 215 MET A CA 1
ATOM 1666 C C . MET A 1 215 ? -13.381 8.129 2.354 1.00 94.38 215 MET A C 1
ATOM 1668 O O . MET A 1 215 ? -14.103 7.328 1.761 1.00 94.38 215 MET A O 1
ATOM 1672 N N . GLN A 1 216 ? -13.198 8.068 3.675 1.00 92.12 216 GLN A N 1
ATOM 1673 C CA . GLN A 1 216 ? -13.868 7.049 4.476 1.00 92.12 216 GLN A CA 1
ATOM 1674 C C . GLN A 1 216 ? -15.382 7.207 4.459 1.00 92.12 216 GLN A C 1
ATOM 1676 O O . GLN A 1 216 ? -16.094 6.215 4.320 1.00 92.12 216 GLN A O 1
ATOM 1681 N N . ARG A 1 217 ? -15.896 8.432 4.623 1.00 93.62 217 ARG A N 1
ATOM 1682 C CA . ARG A 1 217 ? -17.345 8.675 4.607 1.00 93.62 217 ARG A CA 1
ATOM 1683 C C . ARG A 1 217 ? -17.972 8.158 3.318 1.00 93.62 217 ARG A C 1
ATOM 1685 O O . ARG A 1 217 ? -19.030 7.537 3.388 1.00 93.62 217 ARG A O 1
ATOM 1692 N N . ILE A 1 218 ? -17.309 8.350 2.177 1.00 93.94 218 ILE A N 1
ATOM 1693 C CA . ILE A 1 218 ? -17.722 7.793 0.884 1.00 93.94 218 ILE A CA 1
ATOM 1694 C C . ILE A 1 218 ? -17.803 6.261 0.958 1.00 93.94 218 ILE A C 1
ATOM 1696 O O . ILE A 1 218 ? -18.871 5.706 0.694 1.00 93.94 218 ILE A O 1
ATOM 1700 N N . LEU A 1 219 ? -16.722 5.588 1.371 1.00 91.88 219 LEU A N 1
ATOM 1701 C CA . LEU A 1 219 ? -16.666 4.121 1.451 1.00 91.88 219 LEU A CA 1
ATOM 1702 C C . LEU A 1 219 ? -17.732 3.549 2.395 1.00 91.88 219 LEU A C 1
ATOM 1704 O O . LEU A 1 219 ? -18.457 2.623 2.030 1.00 91.88 219 LEU A O 1
ATOM 1708 N N . THR A 1 220 ? -17.876 4.127 3.589 1.00 90.94 220 THR A N 1
ATOM 1709 C CA . THR A 1 220 ? -18.851 3.676 4.589 1.00 90.94 220 THR A CA 1
ATOM 1710 C C . THR A 1 220 ? -20.288 3.905 4.116 1.00 90.94 220 THR A C 1
ATOM 1712 O O . THR A 1 220 ? -21.123 3.012 4.256 1.00 90.94 220 THR A O 1
ATOM 1715 N N . THR A 1 221 ? -20.585 5.061 3.512 1.00 92.62 221 THR A N 1
ATOM 1716 C CA . THR A 1 221 ? -21.935 5.384 3.007 1.00 92.62 221 THR A CA 1
ATOM 1717 C C . THR A 1 221 ? -22.353 4.436 1.887 1.00 92.62 221 THR A C 1
ATOM 1719 O O . THR A 1 221 ? -23.488 3.967 1.863 1.00 92.62 221 THR A O 1
ATOM 1722 N N . GLN A 1 222 ? -21.426 4.105 0.986 1.00 92.38 222 GLN A N 1
ATOM 1723 C CA . GLN A 1 222 ? -21.685 3.193 -0.129 1.00 92.38 222 GLN A CA 1
ATOM 1724 C C . GLN A 1 222 ? -21.579 1.713 0.260 1.00 92.38 222 GLN A C 1
ATOM 1726 O O . GLN A 1 222 ? -21.803 0.846 -0.581 1.00 92.38 222 GLN A O 1
ATOM 1731 N N . LYS A 1 223 ? -21.259 1.410 1.530 1.00 91.25 223 LYS A N 1
ATOM 1732 C CA . LYS A 1 223 ? -20.994 0.047 2.023 1.00 91.25 223 LYS A CA 1
ATOM 1733 C C . LYS A 1 223 ? -19.964 -0.676 1.146 1.00 91.25 223 LYS A C 1
ATOM 1735 O O . LYS A 1 223 ? -20.098 -1.865 0.851 1.00 91.25 223 LYS A O 1
ATOM 1740 N N . ALA A 1 224 ? -18.955 0.072 0.702 1.00 90.12 224 ALA A N 1
ATOM 1741 C CA . ALA A 1 224 ? -17.914 -0.424 -0.176 1.00 90.12 224 ALA A CA 1
ATOM 1742 C C . ALA A 1 224 ? -17.099 -1.524 0.519 1.00 90.12 224 ALA A C 1
ATOM 1744 O O . ALA A 1 224 ? -16.872 -1.489 1.729 1.00 90.12 224 ALA A O 1
ATOM 1745 N N . ARG A 1 225 ? -16.635 -2.503 -0.265 1.00 90.75 225 ARG A N 1
ATOM 1746 C CA . ARG A 1 225 ? -15.697 -3.530 0.219 1.00 90.75 225 ARG A CA 1
ATOM 1747 C C . ARG A 1 225 ? -14.263 -3.009 0.315 1.00 90.75 225 ARG A C 1
ATOM 1749 O O . ARG A 1 225 ? -13.485 -3.547 1.096 1.00 90.75 225 ARG A O 1
ATOM 1756 N N . THR A 1 226 ? -13.930 -1.995 -0.482 1.00 92.94 226 THR A N 1
ATOM 1757 C CA . THR A 1 226 ? -12.625 -1.335 -0.477 1.00 92.94 226 THR A CA 1
ATOM 1758 C C . THR A 1 226 ? -12.342 -0.738 0.897 1.00 92.94 226 THR A C 1
ATOM 1760 O O . THR A 1 226 ? -13.169 -0.013 1.452 1.00 92.94 226 THR A O 1
ATOM 1763 N N . ARG A 1 227 ? -11.158 -1.032 1.433 1.00 92.12 227 ARG A N 1
ATOM 1764 C CA . ARG A 1 227 ? -10.662 -0.507 2.708 1.00 92.12 227 ARG A CA 1
ATOM 1765 C C . ARG A 1 227 ? -9.784 0.710 2.468 1.00 92.12 227 ARG A C 1
ATOM 1767 O O . ARG A 1 227 ? -9.066 0.777 1.469 1.00 92.12 227 ARG A O 1
ATOM 1774 N N . LEU A 1 228 ? -9.791 1.655 3.400 1.00 92.62 228 LEU A N 1
ATOM 1775 C CA . LEU A 1 228 ? -8.823 2.744 3.368 1.00 92.62 228 LEU A CA 1
ATOM 1776 C C . LEU A 1 228 ? -7.542 2.289 4.068 1.00 92.62 228 LEU A C 1
ATOM 1778 O O . LEU A 1 228 ? -7.598 1.821 5.200 1.00 92.62 228 LEU A O 1
ATOM 1782 N N . LEU A 1 229 ? -6.399 2.437 3.406 1.00 93.25 229 LEU A N 1
ATOM 1783 C CA . LEU A 1 229 ? -5.075 2.135 3.943 1.00 93.25 229 LEU A CA 1
ATOM 1784 C C . LEU A 1 229 ? -4.276 3.451 3.978 1.00 93.25 229 LEU A C 1
ATOM 1786 O O . LEU A 1 229 ? -3.674 3.852 2.987 1.00 93.25 229 LEU A O 1
ATOM 1790 N N . VAL A 1 230 ? -4.350 4.206 5.078 1.00 92.06 230 VAL A N 1
ATOM 1791 C CA . VAL A 1 230 ? -3.890 5.610 5.129 1.00 92.06 230 VAL A CA 1
ATOM 1792 C C . VAL A 1 230 ? -2.375 5.701 5.284 1.00 92.06 230 VAL A C 1
ATOM 1794 O O . VAL A 1 230 ? -1.841 5.503 6.374 1.00 92.06 230 VAL A O 1
ATOM 1797 N N . ALA A 1 231 ? -1.684 6.053 4.202 1.00 88.19 231 ALA A N 1
ATOM 1798 C CA . ALA A 1 231 ? -0.229 6.105 4.117 1.00 88.19 231 ALA A CA 1
ATOM 1799 C C . ALA A 1 231 ? 0.364 7.463 4.484 1.00 88.19 231 ALA A C 1
ATOM 1801 O O . ALA A 1 231 ? -0.322 8.479 4.616 1.00 88.19 231 ALA A O 1
ATOM 1802 N N . SER A 1 232 ? 1.697 7.496 4.576 1.00 85.00 232 SER A N 1
ATOM 1803 C CA . SER A 1 232 ? 2.459 8.718 4.844 1.00 85.00 232 SER A CA 1
ATOM 1804 C C . SER A 1 232 ? 2.064 9.401 6.170 1.00 85.00 232 SER A C 1
ATOM 1806 O O . SER A 1 232 ? 2.138 10.630 6.276 1.00 85.00 232 SER A O 1
ATOM 1808 N N . ILE A 1 233 ? 1.667 8.622 7.180 1.00 83.75 233 ILE A N 1
ATOM 1809 C CA . ILE A 1 233 ? 1.461 9.090 8.558 1.00 83.75 233 ILE A CA 1
ATOM 1810 C C . ILE A 1 233 ? 2.833 9.303 9.212 1.00 83.75 233 ILE A C 1
ATOM 1812 O O . ILE A 1 233 ? 3.746 8.495 9.042 1.00 83.75 233 ILE A O 1
ATOM 1816 N N . ARG A 1 234 ? 3.007 10.422 9.924 1.00 77.06 234 ARG A N 1
ATOM 1817 C CA . ARG A 1 234 ? 4.314 10.851 10.464 1.00 77.06 234 ARG A CA 1
ATOM 1818 C C . ARG A 1 234 ? 4.421 10.777 11.983 1.00 77.06 234 ARG A C 1
ATOM 1820 O O . ARG A 1 234 ? 5.532 10.870 12.500 1.00 77.06 234 ARG A O 1
ATOM 1827 N N . ASP A 1 235 ? 3.298 10.634 12.676 1.00 76.81 235 ASP A N 1
ATOM 1828 C CA . ASP A 1 235 ? 3.221 10.655 14.130 1.00 76.81 235 ASP A CA 1
ATOM 1829 C C . ASP A 1 235 ? 1.995 9.875 14.637 1.00 76.81 235 ASP A C 1
ATOM 1831 O O . ASP A 1 235 ? 0.992 9.709 13.937 1.00 76.81 235 ASP A O 1
ATOM 1835 N N . ALA A 1 236 ? 2.084 9.403 15.880 1.00 75.62 236 ALA A N 1
ATOM 1836 C CA . ALA A 1 236 ? 1.066 8.572 16.517 1.00 75.62 236 ALA A CA 1
ATOM 1837 C C . ALA A 1 236 ? -0.220 9.337 16.837 1.00 75.62 236 ALA A C 1
ATOM 1839 O O . ALA A 1 236 ? -1.292 8.739 16.898 1.00 75.62 236 ALA A O 1
ATOM 1840 N N . PHE A 1 237 ? -0.126 10.652 17.044 1.00 80.19 237 PHE A N 1
ATOM 1841 C CA . PHE A 1 237 ? -1.290 11.469 17.357 1.00 80.19 237 PHE A CA 1
ATOM 1842 C C . PHE A 1 237 ? -2.229 11.549 16.150 1.00 80.19 237 PHE A C 1
ATOM 1844 O O . PHE A 1 237 ? -3.434 11.340 16.293 1.00 80.19 237 PHE A O 1
ATOM 1851 N N . THR A 1 238 ? -1.677 11.759 14.955 1.00 81.31 238 THR A N 1
ATOM 1852 C CA . THR A 1 238 ? -2.422 11.704 13.694 1.00 81.31 238 THR A CA 1
ATOM 1853 C C . THR A 1 238 ? -3.077 10.337 13.508 1.00 81.31 238 THR A C 1
ATOM 1855 O O . THR A 1 238 ? -4.250 10.265 13.147 1.00 81.31 238 THR A O 1
ATOM 1858 N N . MET A 1 239 ? -2.356 9.250 13.809 1.00 80.56 239 MET A N 1
ATOM 1859 C CA . MET A 1 239 ? -2.907 7.897 13.718 1.00 80.56 239 MET A CA 1
ATOM 1860 C C . MET A 1 239 ? -4.104 7.691 14.659 1.00 80.56 239 MET A C 1
ATOM 1862 O O . MET A 1 239 ? -5.161 7.244 14.219 1.00 80.56 239 MET A O 1
ATOM 1866 N N . ALA A 1 240 ? -3.962 8.066 15.932 1.00 81.56 240 ALA A N 1
ATOM 1867 C CA . ALA A 1 240 ? -5.033 7.964 16.920 1.00 81.56 240 ALA A CA 1
ATOM 1868 C C . ALA A 1 240 ? -6.246 8.839 16.559 1.00 81.56 240 ALA A C 1
ATOM 1870 O O . ALA A 1 240 ? -7.385 8.408 16.723 1.00 81.56 240 ALA A O 1
ATOM 1871 N N . SER A 1 241 ? -6.009 1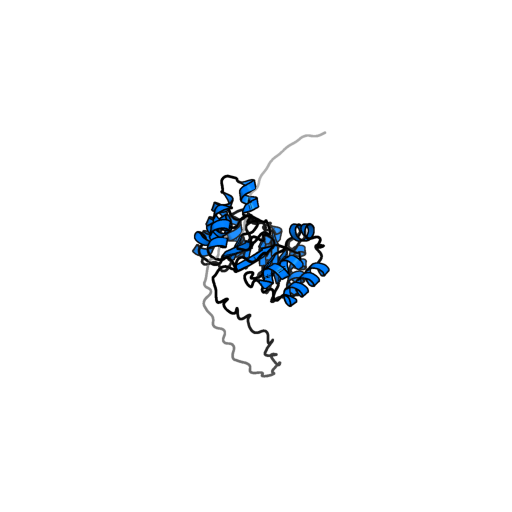0.041 16.024 1.00 84.50 241 SER A N 1
ATOM 1872 C CA . SER A 1 241 ? -7.076 10.954 15.590 1.00 84.50 241 SER A CA 1
ATOM 1873 C C . SER A 1 241 ? -7.887 10.352 14.441 1.00 84.50 241 SER A C 1
ATOM 1875 O O . SER A 1 241 ? -9.114 10.310 14.504 1.00 84.50 241 SER A O 1
ATOM 1877 N N . LEU A 1 242 ? -7.206 9.780 13.440 1.00 83.81 242 LEU A N 1
ATOM 1878 C CA . LEU A 1 242 ? -7.868 9.041 12.364 1.00 83.81 242 LEU A CA 1
ATOM 1879 C C . LEU A 1 242 ? -8.663 7.854 12.912 1.00 83.81 242 LEU A C 1
ATOM 1881 O O . LEU A 1 242 ? -9.824 7.694 12.561 1.00 83.81 242 LEU A O 1
ATOM 1885 N N . ALA A 1 243 ? -8.084 7.048 13.804 1.00 80.31 243 ALA A N 1
ATOM 1886 C CA . ALA A 1 243 ? -8.786 5.905 14.387 1.00 80.31 243 ALA A CA 1
ATOM 1887 C C . ALA A 1 243 ? -10.063 6.309 15.158 1.00 80.31 243 ALA A C 1
ATOM 1889 O O . ALA A 1 243 ? -11.021 5.538 15.201 1.00 80.31 243 ALA A O 1
ATOM 1890 N N . ALA A 1 244 ? -10.102 7.514 15.737 1.00 80.56 244 ALA A N 1
ATOM 1891 C CA . ALA A 1 244 ? -11.275 8.034 16.438 1.00 80.56 244 ALA A CA 1
ATOM 1892 C C . ALA A 1 244 ? -12.387 8.532 15.493 1.00 80.56 244 ALA A C 1
ATOM 1894 O O . ALA A 1 244 ? -13.572 8.388 15.803 1.00 80.56 244 ALA A O 1
ATOM 1895 N N . GLU A 1 245 ? -12.033 9.121 14.348 1.00 76.75 245 GLU A N 1
ATOM 1896 C CA . GLU A 1 245 ? -13.006 9.714 13.415 1.00 76.75 245 GLU A CA 1
ATOM 1897 C C . GLU A 1 245 ? -13.468 8.760 12.311 1.00 76.75 245 GLU A C 1
ATOM 1899 O O . GLU A 1 245 ? -14.604 8.829 11.826 1.00 76.75 245 GLU A O 1
ATOM 1904 N N . VAL A 1 246 ? -12.583 7.867 11.892 1.00 68.69 246 VAL A N 1
ATOM 1905 C CA . VAL A 1 246 ? -12.744 7.064 10.691 1.00 68.69 246 VAL A CA 1
ATOM 1906 C C . VAL A 1 246 ? -13.422 5.744 11.082 1.00 68.69 246 VAL A C 1
ATOM 1908 O O . VAL A 1 246 ? -12.785 4.764 11.454 1.00 68.69 246 VAL A O 1
ATOM 1911 N N . ARG A 1 247 ? -14.763 5.724 11.040 1.00 55.81 247 ARG A N 1
ATOM 1912 C CA . ARG A 1 247 ? -15.563 4.524 11.351 1.00 55.81 247 ARG A CA 1
ATOM 1913 C C . ARG A 1 247 ? -15.503 3.508 10.207 1.00 55.81 247 ARG A C 1
ATOM 1915 O O . ARG A 1 247 ? -15.988 3.795 9.111 1.00 55.81 247 ARG A O 1
ATOM 1922 N N . GLY A 1 248 ? -15.006 2.303 10.489 1.00 52.53 248 GLY A N 1
ATOM 1923 C CA . GLY A 1 248 ? -15.016 1.175 9.556 1.00 52.53 248 GLY A CA 1
ATOM 1924 C C . GLY A 1 248 ? -13.680 0.442 9.474 1.00 52.53 248 GLY A C 1
ATOM 1925 O O . GLY A 1 248 ? -12.902 0.421 10.421 1.00 52.53 248 GLY A O 1
ATOM 1926 N N . GLN A 1 249 ? -13.451 -0.205 8.335 1.00 57.25 249 GLN A N 1
ATOM 1927 C CA . GLN A 1 249 ? -12.236 -0.944 8.018 1.00 57.25 249 GLN A CA 1
ATOM 1928 C C . GLN A 1 249 ? -11.136 0.022 7.548 1.00 57.25 249 GLN A C 1
ATOM 1930 O O . GLN A 1 249 ? -11.056 0.341 6.362 1.00 57.25 249 GLN A O 1
ATOM 1935 N N . VAL A 1 250 ? -10.328 0.507 8.490 1.00 55.84 250 VAL A N 1
ATOM 1936 C CA . VAL A 1 250 ? -9.212 1.425 8.231 1.00 55.84 250 VAL A CA 1
ATOM 1937 C C . VAL A 1 250 ? -7.936 0.732 8.623 1.00 55.84 250 VAL A C 1
ATOM 1939 O O . VAL A 1 250 ? -7.835 0.218 9.733 1.00 55.84 250 VAL A O 1
ATOM 1942 N N . ASP A 1 251 ? -6.969 0.766 7.727 1.00 67.88 251 ASP A N 1
ATOM 1943 C CA . ASP A 1 251 ? -5.636 0.265 7.974 1.00 67.88 251 ASP A CA 1
ATOM 1944 C C . ASP A 1 251 ? -4.654 1.431 7.967 1.00 67.88 251 ASP A C 1
ATOM 1946 O O . ASP A 1 251 ? -4.794 2.388 7.201 1.00 67.88 251 ASP A O 1
ATOM 1950 N N . LEU A 1 252 ? -3.685 1.394 8.873 1.00 66.69 252 LEU A N 1
ATOM 1951 C CA . LEU A 1 252 ? -2.784 2.512 9.129 1.00 66.69 252 LEU A CA 1
ATOM 1952 C C . LEU A 1 252 ? -1.343 2.048 8.948 1.00 66.69 252 LEU A C 1
ATOM 1954 O O . LEU A 1 252 ? -0.971 0.936 9.321 1.00 66.69 252 LEU A O 1
ATOM 1958 N N . TYR A 1 253 ? -0.519 2.912 8.366 1.00 58.56 253 TYR A N 1
ATOM 1959 C CA . TYR A 1 253 ? 0.915 2.665 8.278 1.00 58.56 253 TYR A CA 1
ATOM 1960 C C . TYR A 1 253 ? 1.593 3.236 9.515 1.00 58.56 253 TYR A C 1
ATOM 1962 O O . TYR A 1 253 ? 1.427 4.421 9.821 1.00 58.56 253 TYR A O 1
ATOM 1970 N N . ALA A 1 254 ? 2.432 2.440 10.169 1.00 54.31 254 ALA A N 1
ATOM 1971 C CA . ALA A 1 254 ? 3.394 2.975 11.117 1.00 54.31 254 ALA A CA 1
ATOM 1972 C C . ALA A 1 254 ? 4.684 3.321 10.364 1.00 54.31 254 ALA A C 1
ATOM 1974 O O . ALA A 1 254 ? 5.470 2.451 9.984 1.00 54.31 254 ALA A O 1
ATOM 1975 N N . GLY A 1 255 ? 4.908 4.614 10.125 1.00 50.28 255 GLY A N 1
ATOM 1976 C CA . GLY A 1 255 ? 6.217 5.092 9.693 1.00 50.28 255 GLY A CA 1
ATOM 1977 C C . GLY A 1 255 ? 7.228 4.962 10.834 1.00 50.28 255 GLY A C 1
ATOM 1978 O O . GLY A 1 255 ? 6.931 5.297 11.976 1.00 50.28 255 GLY A O 1
ATOM 1979 N N . THR A 1 256 ? 8.463 4.557 10.544 1.00 43.19 256 THR A N 1
ATOM 1980 C CA . THR A 1 256 ? 9.506 4.325 11.567 1.00 43.19 256 THR A CA 1
ATOM 1981 C C . THR A 1 256 ? 10.126 5.598 12.163 1.00 43.19 256 THR A C 1
ATOM 1983 O O . THR A 1 256 ? 11.188 5.552 12.789 1.00 43.19 256 THR A O 1
ATOM 1986 N N . ARG A 1 257 ? 9.495 6.771 11.994 1.00 40.00 257 ARG A N 1
ATOM 1987 C CA . ARG A 1 257 ? 10.008 8.021 12.575 1.00 40.00 257 ARG A CA 1
ATOM 1988 C C . ARG A 1 257 ? 9.795 8.028 14.087 1.00 40.00 257 ARG A C 1
ATOM 1990 O O . ARG A 1 257 ? 8.675 8.027 14.585 1.00 40.00 257 ARG A O 1
ATOM 1997 N N . GLN A 1 258 ? 10.908 8.101 14.809 1.00 39.50 258 GLN A N 1
ATOM 1998 C CA . GLN A 1 258 ? 10.941 8.188 16.263 1.00 39.50 258 GLN A CA 1
ATOM 1999 C C . GLN A 1 258 ? 10.286 9.496 16.728 1.00 39.50 258 GLN A C 1
ATOM 2001 O O . GLN A 1 258 ? 10.856 10.572 16.546 1.00 39.50 258 GLN A O 1
ATOM 2006 N N . THR A 1 259 ? 9.114 9.436 17.360 1.00 39.84 259 THR A N 1
ATOM 2007 C CA . THR A 1 259 ? 8.601 10.573 18.140 1.00 39.84 259 THR A CA 1
ATOM 2008 C C . THR A 1 259 ? 8.894 10.297 19.613 1.00 39.84 259 THR A C 1
ATOM 2010 O O . THR A 1 259 ? 8.345 9.343 20.165 1.00 39.84 259 THR A O 1
ATOM 2013 N N . PRO A 1 260 ? 9.786 11.052 20.282 1.00 39.44 260 PRO A N 1
ATOM 2014 C CA . PRO A 1 260 ? 10.027 10.833 21.699 1.00 39.44 260 PRO A CA 1
ATOM 2015 C C . PRO A 1 260 ? 8.742 11.160 22.476 1.00 39.44 260 PRO A C 1
ATOM 2017 O O . PRO A 1 260 ? 8.183 12.244 22.288 1.00 39.44 260 PRO A O 1
ATOM 2020 N N . PRO A 1 261 ? 8.261 10.272 23.362 1.00 47.97 261 PRO A N 1
ATOM 2021 C CA . PRO A 1 261 ? 7.123 10.598 24.208 1.00 47.97 261 PRO A CA 1
ATOM 2022 C C . PRO A 1 261 ? 7.430 11.848 25.040 1.00 47.97 261 PRO A C 1
ATOM 2024 O O . PRO A 1 261 ? 8.564 12.051 25.491 1.00 47.97 261 PRO A O 1
ATOM 2027 N N . ARG A 1 262 ? 6.421 12.713 25.232 1.00 50.34 262 ARG A N 1
ATOM 2028 C CA . ARG A 1 262 ? 6.565 13.954 26.012 1.00 50.34 262 ARG A CA 1
ATOM 2029 C C . ARG A 1 262 ? 7.204 13.616 27.364 1.00 50.34 262 ARG A C 1
ATOM 2031 O O . ARG A 1 262 ? 6.746 12.705 28.052 1.00 50.34 262 ARG A O 1
ATOM 2038 N N . ARG A 1 263 ? 8.260 14.343 27.760 1.00 50.59 263 ARG A N 1
ATOM 2039 C CA . ARG A 1 263 ? 9.072 14.049 28.966 1.00 50.59 263 ARG A CA 1
ATOM 2040 C C . ARG A 1 263 ? 8.236 13.810 30.234 1.00 50.59 263 ARG A C 1
ATOM 2042 O O . ARG A 1 263 ? 8.625 12.989 31.058 1.00 50.59 263 ARG A O 1
ATOM 2049 N N . ALA A 1 264 ? 7.101 14.496 30.380 1.00 50.72 264 ALA A N 1
ATOM 2050 C CA . ALA A 1 264 ? 6.172 14.309 31.496 1.00 50.72 264 ALA A CA 1
ATOM 2051 C C . ALA A 1 264 ? 5.515 12.913 31.501 1.00 50.72 264 ALA A C 1
ATOM 2053 O O . ALA A 1 264 ? 5.500 12.248 32.534 1.00 50.72 264 ALA A O 1
ATOM 2054 N N . CY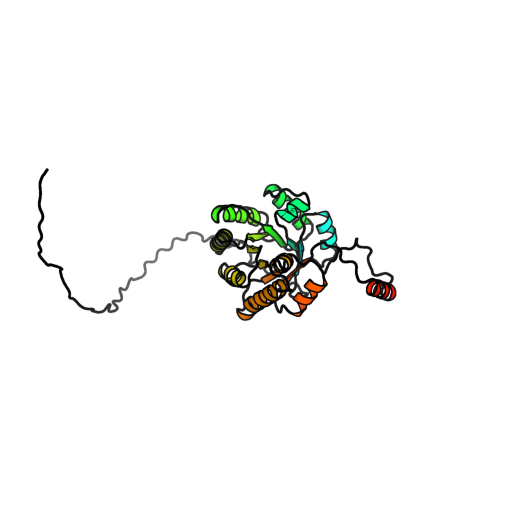S A 1 265 ? 5.065 12.424 30.343 1.00 52.50 265 CYS A N 1
ATOM 2055 C CA . CYS A 1 265 ? 4.456 11.100 30.195 1.00 52.50 265 CYS A CA 1
ATOM 2056 C C . CYS A 1 265 ? 5.460 9.973 30.456 1.00 52.50 265 CYS A C 1
ATOM 2058 O O . CYS A 1 265 ? 5.105 8.993 31.095 1.00 52.50 265 CYS A O 1
ATOM 2060 N N . LEU A 1 266 ? 6.724 10.133 30.042 1.00 53.31 266 LEU A N 1
ATOM 2061 C CA . LEU A 1 266 ? 7.792 9.167 30.344 1.00 53.31 266 LEU A CA 1
ATOM 2062 C C . LEU A 1 266 ? 8.094 9.054 31.839 1.00 53.31 266 LEU A C 1
ATOM 2064 O O . LEU A 1 266 ? 8.376 7.966 32.332 1.00 53.31 266 LEU A O 1
ATOM 2068 N N . LYS A 1 267 ? 8.075 10.178 32.563 1.00 55.31 267 LYS A N 1
ATOM 2069 C CA . LYS A 1 267 ? 8.256 10.171 34.020 1.00 55.31 267 LYS A CA 1
ATOM 2070 C C . LYS A 1 267 ? 7.084 9.475 34.709 1.00 55.31 267 LYS A C 1
ATOM 2072 O O . LYS A 1 267 ? 7.309 8.698 35.629 1.00 55.31 267 LYS A O 1
ATOM 2077 N N . LEU A 1 268 ? 5.860 9.720 34.238 1.00 53.56 268 LEU A N 1
ATOM 2078 C CA . LEU A 1 268 ? 4.654 9.093 34.773 1.00 53.56 268 LEU A CA 1
ATOM 2079 C C . LEU A 1 268 ? 4.621 7.584 34.486 1.00 53.56 268 LEU A C 1
ATOM 2081 O O . LEU A 1 268 ? 4.410 6.797 35.401 1.00 53.56 268 LEU A O 1
ATOM 2085 N N . SER A 1 269 ? 4.905 7.167 33.248 1.00 55.03 269 SER A N 1
ATOM 2086 C CA . SER A 1 269 ? 4.904 5.751 32.868 1.00 55.03 269 SER A CA 1
ATOM 2087 C C . SER A 1 269 ? 6.004 4.965 33.571 1.00 55.03 269 SER A C 1
ATOM 2089 O O . SER A 1 269 ? 5.737 3.879 34.061 1.00 55.03 269 SER A O 1
ATOM 2091 N N . ARG A 1 270 ? 7.211 5.525 33.726 1.00 57.84 270 ARG A N 1
ATOM 2092 C CA . ARG A 1 270 ? 8.288 4.896 34.513 1.00 57.84 270 ARG A CA 1
ATOM 2093 C C . ARG A 1 270 ? 7.963 4.793 36.001 1.00 57.84 270 ARG A C 1
ATOM 2095 O O . ARG A 1 270 ? 8.444 3.876 36.654 1.00 57.84 270 ARG A O 1
ATOM 2102 N N . ARG A 1 271 ? 7.170 5.727 36.536 1.00 62.31 271 ARG A N 1
ATOM 2103 C CA . ARG A 1 271 ? 6.708 5.693 37.929 1.00 62.31 271 ARG A CA 1
ATOM 2104 C C . ARG A 1 271 ? 5.621 4.637 38.144 1.00 62.31 271 ARG A C 1
ATOM 2106 O O . ARG A 1 271 ? 5.607 4.009 39.192 1.00 62.31 271 ARG A O 1
ATOM 2113 N N . LEU A 1 272 ? 4.732 4.457 37.168 1.00 56.56 272 LEU A N 1
ATOM 2114 C CA . LEU A 1 272 ? 3.621 3.502 37.233 1.00 56.56 272 LEU A CA 1
ATOM 2115 C C . LEU A 1 272 ? 4.026 2.078 36.811 1.00 56.56 272 LEU A C 1
ATOM 2117 O O . LEU A 1 272 ? 3.461 1.111 37.305 1.00 56.56 272 LEU A O 1
ATOM 2121 N N . TYR A 1 273 ? 5.020 1.948 35.929 1.00 52.38 273 TYR A N 1
ATOM 2122 C CA . TYR A 1 273 ? 5.445 0.694 35.297 1.00 52.38 273 TYR A CA 1
ATOM 2123 C C . TYR A 1 273 ? 6.983 0.583 35.252 1.00 52.38 273 TYR A C 1
ATOM 2125 O O . TYR A 1 273 ? 7.587 0.614 34.176 1.00 52.38 273 TYR A O 1
ATOM 2133 N N . PRO A 1 274 ? 7.656 0.475 36.413 1.00 50.00 274 PRO A N 1
ATOM 2134 C CA . PRO A 1 274 ? 9.118 0.547 36.505 1.00 50.00 274 PRO A CA 1
ATOM 2135 C C . PRO A 1 274 ? 9.852 -0.609 35.803 1.00 50.00 274 PRO A C 1
ATOM 2137 O O . PRO A 1 274 ? 10.998 -0.437 35.391 1.00 50.00 274 PRO A O 1
ATOM 2140 N N . HIS A 1 275 ? 9.192 -1.757 35.612 1.00 48.16 275 HIS A N 1
ATOM 2141 C CA . HIS A 1 275 ? 9.769 -2.956 34.985 1.00 48.16 275 HIS A CA 1
ATOM 2142 C C . HIS A 1 275 ? 9.228 -3.259 33.577 1.00 48.16 275 HIS A C 1
ATOM 2144 O O . HIS A 1 275 ? 9.712 -4.178 32.925 1.00 48.16 275 HIS A O 1
ATOM 2150 N N . SER A 1 276 ? 8.252 -2.489 33.088 1.00 46.97 276 SER A N 1
ATOM 2151 C CA . SER A 1 276 ? 7.451 -2.830 31.899 1.00 46.97 276 SER A CA 1
ATOM 2152 C C . SER A 1 276 ? 7.577 -1.832 30.747 1.00 46.97 276 SER A C 1
ATOM 2154 O O . SER A 1 276 ? 6.831 -1.928 29.778 1.00 46.97 276 SER A O 1
ATOM 2156 N N . VAL A 1 277 ? 8.531 -0.895 30.804 1.00 42.44 277 VAL A N 1
ATOM 2157 C CA . VAL A 1 277 ? 8.896 -0.069 29.640 1.00 42.44 277 VAL A CA 1
ATOM 2158 C C . VAL A 1 277 ? 10.099 -0.715 28.944 1.00 42.44 277 VAL A C 1
ATOM 2160 O O . VAL A 1 277 ? 11.241 -0.427 29.319 1.00 42.44 277 VAL A O 1
ATOM 2163 N N . PRO A 1 278 ? 9.889 -1.607 27.960 1.00 40.66 278 PRO A N 1
ATOM 2164 C CA . PRO A 1 278 ? 10.987 -2.219 27.231 1.00 40.66 278 PRO A CA 1
ATOM 2165 C C . PRO A 1 278 ? 11.858 -1.145 26.571 1.00 40.66 278 PRO A C 1
ATOM 2167 O O . PRO A 1 278 ? 11.367 -0.167 26.000 1.00 40.66 278 PRO A O 1
ATOM 2170 N N . ARG A 1 279 ? 13.181 -1.330 26.650 1.00 35.31 279 ARG A N 1
ATOM 2171 C CA . ARG A 1 279 ? 14.170 -0.515 25.931 1.00 35.31 279 ARG A CA 1
ATOM 2172 C C . ARG A 1 279 ? 14.176 -0.902 24.451 1.00 35.31 279 ARG A C 1
ATOM 2174 O O . ARG A 1 279 ? 15.195 -1.339 23.932 1.00 35.31 279 ARG A O 1
ATOM 2181 N N . TYR A 1 280 ? 13.054 -0.755 23.758 1.00 35.50 280 TYR A N 1
ATOM 2182 C CA . TYR A 1 280 ? 13.094 -0.779 22.302 1.00 35.50 280 TYR A CA 1
ATOM 2183 C C . TYR A 1 280 ? 13.748 0.522 21.823 1.00 35.50 280 TYR A C 1
ATOM 2185 O O . TYR A 1 280 ? 13.494 1.581 22.414 1.00 35.50 280 TYR A O 1
ATOM 2193 N N . PRO A 1 281 ? 14.610 0.489 20.794 1.00 30.34 281 PRO A N 1
ATOM 2194 C CA . PRO A 1 281 ? 15.183 1.693 20.210 1.00 30.34 281 PRO A CA 1
ATOM 2195 C C . PRO A 1 281 ? 14.067 2.535 19.581 1.00 30.34 281 PRO A C 1
ATOM 2197 O O . PRO A 1 281 ? 13.781 2.394 18.403 1.00 30.34 281 PRO A O 1
ATOM 2200 N N . LYS A 1 282 ? 13.416 3.380 20.396 1.00 31.19 282 LYS A N 1
ATOM 2201 C CA . LYS A 1 282 ? 12.495 4.477 20.049 1.00 31.19 282 LYS A CA 1
ATOM 2202 C C . LYS A 1 282 ? 11.712 4.266 18.743 1.00 31.19 282 LYS A C 1
ATOM 2204 O O . LYS A 1 282 ? 11.674 5.159 17.905 1.00 31.19 282 LYS A O 1
ATOM 2209 N N . LEU A 1 283 ? 11.094 3.107 18.556 1.00 32.06 283 LEU A N 1
ATOM 2210 C CA . LEU A 1 283 ? 10.230 2.864 17.411 1.00 32.06 283 LEU A CA 1
ATOM 2211 C C . LEU A 1 283 ? 8.834 3.327 17.821 1.00 32.06 283 LEU A C 1
ATOM 2213 O O . LEU A 1 283 ? 8.303 2.861 18.829 1.00 32.06 283 LEU A O 1
ATOM 2217 N N . LEU A 1 284 ? 8.271 4.293 17.097 1.00 30.22 284 LEU A N 1
ATOM 2218 C CA . LEU A 1 284 ? 6.869 4.641 17.268 1.00 30.22 284 LEU A CA 1
ATOM 2219 C C . LEU A 1 284 ? 6.050 3.544 16.583 1.00 30.22 284 LEU A C 1
ATOM 2221 O O . LEU A 1 284 ? 5.766 3.612 15.392 1.00 30.22 284 LEU A O 1
ATOM 2225 N N . ILE A 1 285 ? 5.767 2.497 17.345 1.00 30.98 285 ILE A N 1
ATOM 2226 C CA . ILE A 1 285 ? 4.779 1.481 17.016 1.00 30.98 285 ILE A CA 1
ATOM 2227 C C . ILE A 1 285 ? 3.489 1.984 17.653 1.00 30.98 285 ILE A C 1
ATOM 2229 O O . ILE A 1 285 ? 3.424 2.113 18.877 1.00 30.98 285 ILE A O 1
ATOM 2233 N N . VAL A 1 286 ? 2.522 2.363 16.828 1.00 29.56 286 VAL A N 1
ATOM 2234 C CA . VAL A 1 286 ? 1.123 2.436 17.261 1.00 29.56 286 VAL A CA 1
ATOM 2235 C C . VAL A 1 286 ? 0.502 1.101 16.908 1.00 29.56 286 VAL A C 1
ATOM 2237 O O . VAL A 1 286 ? 0.903 0.582 15.842 1.00 29.56 286 VAL A O 1
#

Secondary structure (DSSP, 8-state):
--------------------------------------------------------SS-S-EEEEE---HHHHHHHHTTT---EEE--HHHHHHTT---SHHHHHHHHHHHHHTT-SEEEEE---SSHHHHHHHHHHHHHT-TTTEEEEEESSHHHHHHHHHHTTSS--EEEEEE-SHHHHHHHHHTT-SEEEEBHHHHHHHH-TTHHHHHHHHHHHHHHHTT-SPEEEEB---SHHHHHHHHHH--SSEEEEE-----PPPHHHHHHHHHH-TT------S----

Organism: NCBI:txid51714